Protein AF-E6TY28-F1 (afdb_monomer)

Mean predicted aligned error: 12.64 Å

Solvent-accessible surface area (backbone atoms only — not comparable to full-atom values): 12512 Å² total; per-residue (Å²): 135,85,87,84,88,79,85,83,86,86,85,84,84,81,79,87,84,80,88,83,90,80,92,74,97,67,82,87,73,86,83,85,60,64,68,60,52,51,52,49,51,54,51,49,53,52,49,52,52,50,53,52,52,52,50,54,50,49,53,53,51,51,54,52,50,51,51,54,52,51,52,52,51,54,55,49,52,50,51,53,53,54,51,51,54,51,51,53,53,48,52,52,50,52,51,51,53,50,56,50,51,58,50,51,50,50,50,51,51,50,49,50,31,38,49,71,64,36,58,74,60,49,65,71,41,39,26,93,49,41,45,79,38,79,91,73,50,27,39,39,34,51,44,97,84,74,48,73,46,79,38,69,50,54,64,57,94,52,48,71,52,76,41,80,77,50,70,50,76,42,74,93,77,39,35,38,38,38,32,30,42,38,34,36,72,92,41,96,86,53,64,41,42,38,38,40,30,31,37,62,68,105,48,75,20,41,60,44,72,48,79,92

Secondary structure (DSSP, 8-state):
-----------------------------TTS-HHHHHHHHHHHHHHHHHHHHHHHHHHHHHHHHHHHHHHHHHHHHHHHHHHHHHHHHHHHHHHHHHHHHHHHHHHHHHHHHHHTT-HHHHHHHB-TTEEEETTTTEEEEE-TTS-EEEEEPPPGGGEEEEEEEEEEEETTTTEEEEEEEEEETT-TT-EEEEEEEEEEESEEEEEEEEE-

Structure (mmCIF, N/CA/C/O backbone):
data_AF-E6TY28-F1
#
_entry.id   AF-E6TY28-F1
#
loop_
_atom_site.group_PDB
_atom_site.id
_atom_site.type_symbol
_atom_site.label_atom_id
_atom_site.label_alt_id
_atom_site.label_comp_id
_atom_site.label_asym_id
_atom_site.label_entity_id
_atom_site.label_seq_id
_atom_site.pdbx_PDB_ins_code
_atom_site.Cartn_x
_atom_site.Cartn_y
_atom_site.Cartn_z
_atom_site.occupancy
_atom_site.B_iso_or_equiv
_atom_site.auth_seq_id
_atom_site.auth_comp_id
_atom_site.auth_asym_id
_atom_site.auth_atom_id
_atom_site.pdbx_PDB_model_num
ATOM 1 N N . MET A 1 1 ? -46.942 13.928 10.794 1.00 37.84 1 MET A N 1
ATOM 2 C CA . MET A 1 1 ? -47.664 12.677 11.108 1.00 37.84 1 MET A CA 1
ATOM 3 C C . MET A 1 1 ? -47.514 12.381 12.593 1.00 37.84 1 MET A C 1
ATOM 5 O O . MET A 1 1 ? -46.409 12.475 13.094 1.00 37.84 1 MET A O 1
ATOM 9 N N . LYS A 1 2 ? -48.658 12.126 13.243 1.00 36.38 2 LYS A N 1
ATOM 10 C CA . LYS A 1 2 ? -48.935 11.520 14.564 1.00 36.38 2 LYS A CA 1
ATOM 11 C C . LYS A 1 2 ? -48.017 11.826 15.769 1.00 36.38 2 LYS A C 1
ATOM 13 O O . LYS A 1 2 ? -46.969 11.229 15.958 1.00 36.38 2 LYS A O 1
ATOM 18 N N . ARG A 1 3 ? -48.564 12.686 16.639 1.00 46.62 3 ARG A N 1
ATOM 19 C CA . ARG A 1 3 ? -48.346 12.783 18.095 1.00 46.62 3 ARG A CA 1
ATOM 20 C C . ARG A 1 3 ? -48.951 11.564 18.805 1.00 46.62 3 ARG A C 1
ATOM 22 O O . ARG A 1 3 ? -50.030 11.166 18.378 1.00 46.62 3 ARG A O 1
ATOM 29 N N . VAL A 1 4 ? -48.387 11.126 19.937 1.00 47.72 4 VAL A N 1
ATOM 30 C CA . VAL A 1 4 ? -49.170 10.643 21.097 1.00 47.72 4 VAL A CA 1
ATOM 31 C C . VAL A 1 4 ? -48.443 11.002 22.402 1.00 47.72 4 VAL A C 1
ATOM 33 O O . VAL A 1 4 ? -47.394 10.459 22.720 1.00 47.72 4 VAL A O 1
ATOM 36 N N . PHE A 1 5 ? -49.041 11.950 23.122 1.00 46.28 5 PHE A N 1
ATOM 37 C CA . PHE A 1 5 ? -48.937 12.175 24.563 1.00 46.28 5 PHE A CA 1
ATOM 38 C C . PHE A 1 5 ? -49.755 11.087 25.290 1.00 46.28 5 PHE A C 1
ATOM 40 O O . PHE A 1 5 ? -50.884 10.827 24.877 1.00 46.28 5 PHE A O 1
ATOM 47 N N . LEU A 1 6 ? -49.251 10.532 26.394 1.00 43.03 6 LEU A N 1
ATOM 48 C CA . LEU A 1 6 ? -50.033 9.802 27.407 1.00 43.03 6 LEU A CA 1
ATOM 49 C C . LEU A 1 6 ? -49.518 10.308 28.773 1.00 43.03 6 LEU A C 1
ATOM 51 O O . LEU A 1 6 ? -48.354 10.102 29.087 1.00 43.03 6 LEU A O 1
ATOM 55 N N . SER A 1 7 ? -50.185 11.254 29.446 1.00 40.50 7 SER A N 1
ATOM 56 C CA . SER A 1 7 ? -51.384 11.087 30.295 1.00 40.50 7 SER A CA 1
ATOM 57 C C . SER A 1 7 ? -51.096 10.114 31.453 1.00 40.50 7 SER A C 1
ATOM 59 O O . SER A 1 7 ? -50.963 8.923 31.216 1.00 40.50 7 SER A O 1
ATOM 61 N N . ALA A 1 8 ? -50.694 10.590 32.635 1.00 40.75 8 ALA A N 1
ATOM 62 C CA . ALA A 1 8 ? -51.474 11.258 33.691 1.00 40.75 8 ALA A CA 1
ATOM 63 C C . ALA A 1 8 ? -52.083 10.280 34.717 1.00 40.75 8 ALA A C 1
ATOM 65 O O . ALA A 1 8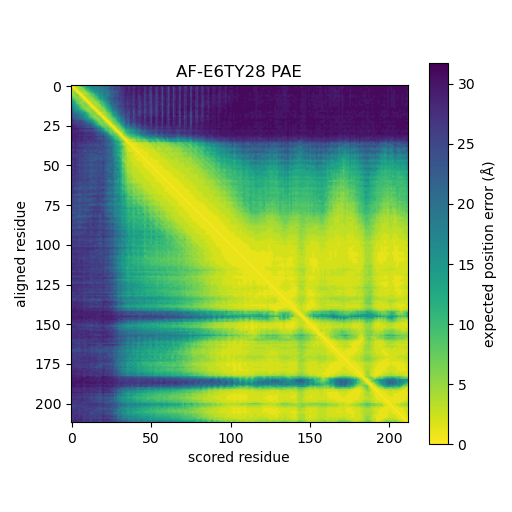 ? -52.668 9.267 34.357 1.00 40.75 8 ALA A O 1
ATOM 66 N N . CYS A 1 9 ? -52.006 10.710 35.982 1.00 39.12 9 CYS A N 1
ATOM 67 C CA . CYS A 1 9 ? -52.848 10.335 37.122 1.00 39.12 9 CYS A CA 1
ATOM 68 C C . CYS A 1 9 ? -52.669 8.941 37.744 1.00 39.12 9 CYS A C 1
ATOM 70 O O . CYS A 1 9 ? -53.271 7.979 37.295 1.00 39.12 9 CYS A O 1
ATOM 72 N N . PHE A 1 10 ? -52.036 8.897 38.922 1.00 41.25 10 PHE A N 1
ATOM 73 C CA . PHE A 1 10 ? -52.634 8.207 40.073 1.00 41.25 10 PHE A CA 1
ATOM 74 C C . PHE A 1 10 ? -52.229 8.915 41.376 1.00 41.25 10 PHE A C 1
ATOM 76 O O . PHE A 1 10 ? -51.274 8.557 42.055 1.00 41.25 10 PHE A O 1
ATOM 83 N N . ALA A 1 11 ? -52.955 9.991 41.686 1.00 45.31 11 ALA A N 1
ATOM 84 C CA . ALA A 1 11 ? -53.057 10.510 43.041 1.00 45.31 11 ALA A CA 1
ATOM 85 C C . ALA A 1 11 ? -54.115 9.662 43.756 1.00 45.31 11 ALA A C 1
ATOM 87 O O . ALA A 1 11 ? -55.276 9.673 43.348 1.00 45.31 11 ALA A O 1
ATOM 88 N N . PHE A 1 12 ? -53.717 8.910 44.781 1.00 43.22 12 PHE A N 1
ATOM 89 C CA . PHE A 1 12 ? -54.646 8.174 45.638 1.00 43.22 12 PHE A CA 1
ATOM 90 C C . PHE A 1 12 ? -54.627 8.786 47.039 1.00 43.22 12 PHE A C 1
ATOM 92 O O . PHE A 1 12 ? -53.961 8.323 47.959 1.00 43.22 12 PHE A O 1
ATOM 99 N N . THR A 1 13 ? -55.349 9.894 47.164 1.00 47.28 13 THR A N 1
ATOM 100 C CA . THR A 1 13 ? -55.883 10.409 48.420 1.00 47.28 13 THR A CA 1
ATOM 101 C C . THR A 1 13 ? -57.115 9.581 48.784 1.00 47.28 13 THR A C 1
ATOM 103 O O . THR A 1 13 ? -58.150 9.701 48.132 1.00 47.28 13 THR A O 1
ATOM 106 N N . VAL A 1 14 ? -57.036 8.770 49.842 1.00 51.41 14 VAL A N 1
ATOM 107 C CA . VAL A 1 14 ? -58.231 8.248 50.523 1.00 51.41 14 VAL A CA 1
ATOM 108 C C . VAL A 1 14 ? -58.416 9.016 51.820 1.00 51.41 14 VAL A C 1
ATOM 110 O O . VAL A 1 14 ? -57.622 8.928 52.754 1.00 51.41 14 VAL A O 1
ATOM 113 N N . LEU A 1 15 ? -59.479 9.813 51.809 1.00 42.47 15 LEU A N 1
ATOM 114 C CA . LEU A 1 15 ? -60.055 10.520 52.937 1.00 42.47 15 LEU A CA 1
ATOM 115 C C . LEU A 1 15 ? -60.771 9.542 53.877 1.00 42.47 15 LEU A C 1
ATOM 117 O O . LEU A 1 15 ? -61.562 8.708 53.446 1.00 42.47 15 LEU A O 1
ATOM 121 N N . LEU A 1 16 ? -60.484 9.727 55.164 1.00 41.16 16 LEU A N 1
ATOM 122 C CA . LEU A 1 16 ? -61.394 9.730 56.312 1.00 41.16 16 LEU A CA 1
ATOM 123 C C . LEU A 1 16 ? -62.861 9.343 56.034 1.00 41.16 16 LEU A C 1
ATOM 125 O O . LEU A 1 16 ? -63.609 10.103 55.418 1.00 41.16 16 LEU A O 1
ATOM 129 N N . VAL A 1 17 ? -63.295 8.239 56.647 1.00 50.41 17 VAL A N 1
ATOM 130 C CA . VAL A 1 17 ? -64.696 8.002 57.015 1.00 50.41 17 VAL A CA 1
ATOM 131 C C . VAL A 1 17 ? -64.804 8.122 58.531 1.00 50.41 17 VAL A C 1
ATOM 133 O O . VAL A 1 17 ? -64.187 7.372 59.282 1.00 50.41 17 VAL A O 1
ATOM 136 N N . ALA A 1 18 ? -65.569 9.126 58.945 1.00 39.62 18 ALA A N 1
ATOM 137 C CA . ALA A 1 18 ? -66.068 9.331 60.292 1.00 39.62 18 ALA A CA 1
ATOM 138 C C . ALA A 1 18 ? -67.444 8.655 60.464 1.00 39.62 18 ALA A C 1
ATOM 140 O O . ALA A 1 18 ? -68.119 8.369 59.475 1.00 39.62 18 ALA A O 1
ATOM 141 N N . CYS A 1 19 ? -67.857 8.536 61.733 1.00 41.66 19 CYS A N 1
ATOM 142 C CA . CYS A 1 19 ? -69.100 7.968 62.285 1.00 41.66 19 CYS A CA 1
ATOM 143 C C . CYS A 1 19 ? -69.028 6.446 62.534 1.00 41.66 19 CYS A C 1
ATOM 145 O O . CYS A 1 19 ? -68.605 5.699 61.670 1.00 41.66 19 CYS A O 1
ATOM 147 N N . SER A 1 20 ? -69.417 5.911 63.692 1.00 36.38 20 SER A N 1
ATOM 148 C CA . SER A 1 20 ? -70.439 6.379 64.632 1.00 36.38 20 SER A CA 1
ATOM 149 C C . SER A 1 20 ? -70.190 5.915 66.069 1.00 36.38 20 SER A C 1
ATOM 151 O O . SER A 1 20 ? -69.635 4.855 66.328 1.00 36.38 20 SER A O 1
ATOM 153 N N . ASN A 1 21 ? -70.681 6.754 66.972 1.00 45.34 21 ASN A N 1
ATOM 154 C CA . ASN A 1 21 ? -70.748 6.640 68.420 1.00 45.34 21 ASN A CA 1
ATOM 155 C C . ASN A 1 21 ? -71.675 5.486 68.854 1.00 45.34 21 ASN A C 1
ATOM 157 O O . ASN A 1 21 ? -72.834 5.480 68.441 1.00 45.34 21 ASN A O 1
ATOM 161 N N . GLU A 1 22 ? -71.231 4.597 69.744 1.00 39.72 22 GLU A N 1
ATOM 162 C CA . GLU A 1 22 ? -72.150 3.841 70.599 1.00 39.72 22 GLU A CA 1
ATOM 163 C C . GLU A 1 22 ? -71.561 3.680 72.004 1.00 39.72 22 GLU A C 1
ATOM 165 O O . GLU A 1 22 ? -70.453 3.193 72.217 1.00 39.72 22 GLU A O 1
ATOM 170 N N . GLN A 1 23 ? -72.310 4.218 72.958 1.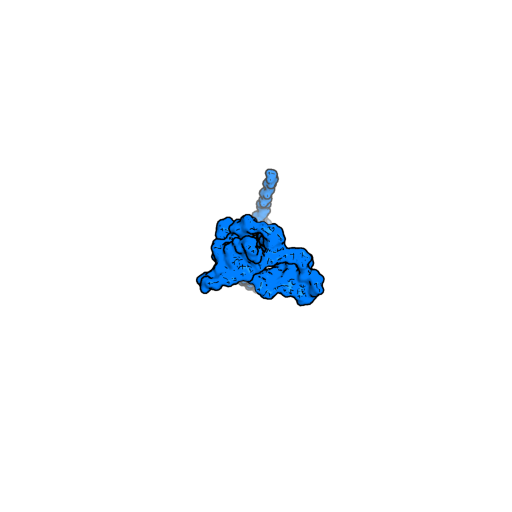00 50.00 23 GLN A N 1
ATOM 171 C CA . GLN A 1 23 ? -71.982 4.327 74.363 1.00 50.00 23 GLN A CA 1
ATOM 172 C C . GLN A 1 23 ? -72.442 3.054 75.069 1.00 50.00 23 GLN A C 1
ATOM 174 O O . GLN A 1 23 ? -73.633 2.878 75.316 1.00 50.00 23 GLN A O 1
ATOM 179 N N . THR A 1 24 ? -71.500 2.198 75.451 1.00 40.00 24 THR A N 1
ATOM 180 C CA . THR A 1 24 ? -71.751 1.103 76.391 1.00 40.00 24 THR A CA 1
ATOM 181 C C . THR A 1 24 ? -70.771 1.188 77.546 1.00 40.00 24 THR A C 1
ATOM 183 O O . THR A 1 24 ? -69.587 0.894 77.412 1.00 40.00 24 THR A O 1
ATOM 186 N N . ASN A 1 25 ? -71.305 1.608 78.694 1.00 47.62 25 ASN A N 1
ATOM 187 C CA . ASN A 1 25 ? -70.702 1.422 80.005 1.00 47.62 25 ASN A CA 1
ATOM 188 C C . ASN A 1 25 ? -70.469 -0.079 80.225 1.00 47.62 25 ASN A C 1
ATOM 190 O O . ASN A 1 25 ? -71.418 -0.828 80.455 1.00 47.62 25 ASN A O 1
ATOM 194 N N . GLY A 1 26 ? -69.212 -0.495 80.160 1.00 37.53 26 GLY A N 1
ATOM 195 C CA . GLY A 1 26 ? -68.735 -1.809 80.560 1.00 37.53 26 GLY A CA 1
ATOM 196 C C . GLY A 1 26 ? -67.512 -1.599 81.434 1.00 37.53 26 GLY A C 1
ATOM 197 O O . GLY A 1 26 ? -66.686 -0.744 81.135 1.00 37.53 26 GLY A O 1
ATOM 198 N N . ALA A 1 27 ? -67.484 -2.296 82.562 1.00 37.97 27 ALA A N 1
ATOM 199 C CA . ALA A 1 27 ? -66.481 -2.193 83.606 1.00 37.97 27 ALA A CA 1
ATOM 200 C C . ALA A 1 27 ? -65.056 -2.116 83.044 1.00 37.97 27 ALA A C 1
ATOM 202 O O . ALA A 1 27 ? -64.692 -2.876 82.152 1.00 37.97 27 ALA A O 1
ATOM 203 N N . VAL A 1 28 ? -64.268 -1.192 83.592 1.00 46.66 28 VAL A N 1
ATOM 204 C CA . VAL A 1 28 ? -62.845 -1.100 83.292 1.00 46.66 28 VAL A CA 1
ATOM 205 C C . VAL A 1 28 ? -62.163 -2.304 83.929 1.00 46.66 28 VAL A C 1
ATOM 207 O O . VAL A 1 28 ? -61.844 -2.296 85.119 1.00 46.66 28 VAL A O 1
ATOM 210 N N . ASP A 1 29 ? -62.015 -3.351 83.126 1.00 41.25 29 ASP A N 1
ATOM 211 C CA . ASP A 1 29 ? -61.160 -4.493 83.399 1.00 41.25 29 ASP A CA 1
ATOM 212 C C . ASP A 1 29 ? -59.726 -4.073 83.064 1.00 41.25 29 ASP A C 1
ATOM 214 O O . ASP A 1 29 ? -59.227 -4.211 81.949 1.00 41.25 29 ASP A O 1
ATOM 218 N N . TYR A 1 30 ? -59.087 -3.408 84.023 1.00 47.94 30 TYR A N 1
ATOM 219 C CA . TYR A 1 30 ? -57.646 -3.231 83.987 1.00 47.94 30 TYR A CA 1
ATOM 220 C C . TYR A 1 30 ? -57.043 -4.610 84.255 1.00 47.94 30 TYR A C 1
ATOM 222 O O . TYR A 1 30 ? -57.013 -4.963 85.430 1.00 47.94 30 TYR A O 1
ATOM 230 N N . LEU A 1 31 ? -56.616 -5.364 83.224 1.00 51.38 31 LEU A N 1
ATOM 231 C CA . LEU A 1 31 ? -55.466 -6.306 83.257 1.00 51.38 31 LEU A CA 1
ATOM 232 C C . LEU A 1 31 ? -55.318 -7.283 82.056 1.00 51.38 31 LEU A C 1
ATOM 234 O O . LEU A 1 31 ? -54.635 -8.290 82.207 1.00 51.38 31 LEU A O 1
ATOM 238 N N . GLU A 1 32 ? -55.841 -7.007 80.854 1.00 49.53 32 GLU A N 1
ATOM 239 C CA . GLU A 1 32 ? -55.647 -7.922 79.700 1.00 49.53 32 GLU A CA 1
ATOM 240 C C . GLU A 1 32 ? -55.378 -7.191 78.366 1.00 49.53 32 GLU A C 1
ATOM 242 O O . GLU A 1 32 ? -55.939 -7.531 77.337 1.00 49.53 32 GLU A O 1
ATOM 247 N N . ASP A 1 33 ? -54.545 -6.140 78.380 1.00 53.03 33 ASP A N 1
ATOM 248 C CA . ASP A 1 33 ? -54.209 -5.348 77.169 1.00 53.03 33 ASP A CA 1
ATOM 249 C C . ASP A 1 33 ? -52.697 -5.035 77.059 1.00 53.03 33 ASP A C 1
ATOM 251 O O . ASP A 1 33 ? -52.233 -4.299 76.190 1.00 53.03 33 ASP A O 1
ATOM 255 N N . THR A 1 34 ? -51.887 -5.578 77.975 1.00 56.34 34 THR A N 1
ATOM 256 C CA . THR A 1 34 ? -50.424 -5.416 77.963 1.00 56.34 34 THR A CA 1
ATOM 257 C C . THR A 1 34 ? -49.760 -6.249 76.872 1.00 56.34 34 THR A C 1
ATOM 259 O O . THR A 1 34 ? -48.808 -5.772 76.258 1.00 56.34 34 THR A O 1
ATOM 262 N N . ASP A 1 35 ? -50.295 -7.439 76.587 1.00 61.34 35 ASP A N 1
ATOM 263 C CA . ASP A 1 35 ? -49.763 -8.350 75.565 1.00 61.34 35 ASP A CA 1
ATOM 264 C C . ASP A 1 35 ? -49.945 -7.778 74.145 1.00 61.34 35 ASP A C 1
ATOM 266 O O . ASP A 1 35 ? -49.060 -7.913 73.296 1.00 61.34 35 ASP A O 1
ATOM 270 N N . ASP A 1 36 ? -51.045 -7.060 73.892 1.00 72.62 36 ASP A N 1
ATOM 271 C CA . ASP A 1 36 ? -51.302 -6.383 72.614 1.00 72.62 36 ASP A CA 1
ATOM 272 C C . ASP A 1 36 ? -50.382 -5.168 72.418 1.00 72.62 36 ASP A C 1
ATOM 274 O O . ASP A 1 36 ? -49.856 -4.943 71.323 1.00 72.62 36 ASP A O 1
ATOM 278 N N . ILE A 1 37 ? -50.106 -4.410 73.485 1.00 78.12 37 ILE A N 1
ATOM 279 C CA . ILE A 1 37 ? -49.148 -3.295 73.447 1.00 78.12 37 ILE A CA 1
ATOM 280 C C . ILE A 1 37 ? -47.726 -3.808 73.195 1.00 78.12 37 ILE A C 1
ATOM 282 O O . ILE A 1 37 ? -47.009 -3.237 72.370 1.00 78.12 37 ILE A O 1
ATOM 286 N N . GLU A 1 38 ? -47.313 -4.883 73.865 1.00 80.00 38 GLU A N 1
ATOM 287 C CA . GLU A 1 38 ? -45.983 -5.475 73.693 1.00 80.00 38 GLU A CA 1
ATOM 288 C C . GLU A 1 38 ? -45.805 -6.039 72.272 1.00 80.00 38 GLU A C 1
ATOM 290 O O . GLU A 1 38 ? -44.821 -5.723 71.599 1.00 80.00 38 GLU A O 1
ATOM 295 N N . THR A 1 39 ? -46.829 -6.714 71.737 1.00 84.88 39 THR A N 1
ATOM 296 C CA . THR A 1 39 ? -46.863 -7.192 70.343 1.00 84.88 39 THR A CA 1
ATOM 297 C C . THR A 1 39 ? -46.778 -6.043 69.327 1.00 84.88 39 THR A C 1
ATOM 299 O O . THR A 1 39 ? -46.087 -6.139 68.306 1.00 84.88 39 THR A O 1
ATOM 302 N N . LEU A 1 40 ? -47.465 -4.923 69.579 1.00 84.19 40 LEU A N 1
ATOM 303 C CA . LEU A 1 40 ? -47.397 -3.736 68.721 1.00 84.19 40 LEU A CA 1
ATOM 304 C C . LEU A 1 40 ? -46.019 -3.071 68.766 1.00 84.19 40 LEU A C 1
ATOM 306 O O . LEU A 1 40 ? -45.533 -2.621 67.725 1.00 84.19 40 LEU A O 1
ATOM 310 N N . ILE A 1 41 ? -45.378 -3.024 69.937 1.00 86.88 41 ILE A N 1
ATOM 311 C CA . ILE A 1 41 ? -44.015 -2.505 70.099 1.00 86.88 41 ILE A CA 1
ATOM 312 C C . ILE A 1 41 ? -43.024 -3.373 69.317 1.00 86.88 41 ILE A C 1
ATOM 314 O O . ILE A 1 41 ? -42.251 -2.828 68.525 1.00 86.88 41 ILE A O 1
ATOM 318 N N . GLU A 1 42 ? -43.082 -4.700 69.460 1.00 88.00 42 GLU A N 1
ATOM 319 C CA . GLU A 1 42 ? -42.228 -5.630 68.707 1.00 88.00 42 GLU A CA 1
ATOM 320 C C . GLU A 1 42 ? -42.422 -5.486 67.193 1.00 88.00 42 GLU A C 1
ATOM 322 O O . GLU A 1 42 ? -41.455 -5.411 66.428 1.00 88.00 42 GLU A O 1
ATOM 327 N N . ARG A 1 43 ? -43.675 -5.377 66.737 1.00 88.75 43 ARG A N 1
ATOM 328 C CA . ARG A 1 43 ? -43.983 -5.196 65.314 1.00 88.75 43 ARG A CA 1
ATOM 329 C C . ARG A 1 43 ? -43.461 -3.864 64.780 1.00 88.75 43 ARG A C 1
ATOM 331 O O . ARG A 1 43 ? -42.973 -3.816 63.653 1.00 88.75 43 ARG A O 1
ATOM 338 N N . ASN A 1 44 ? -43.536 -2.795 65.570 1.00 90.38 44 ASN A N 1
ATOM 339 C CA . ASN A 1 44 ? -43.020 -1.481 65.192 1.00 90.38 44 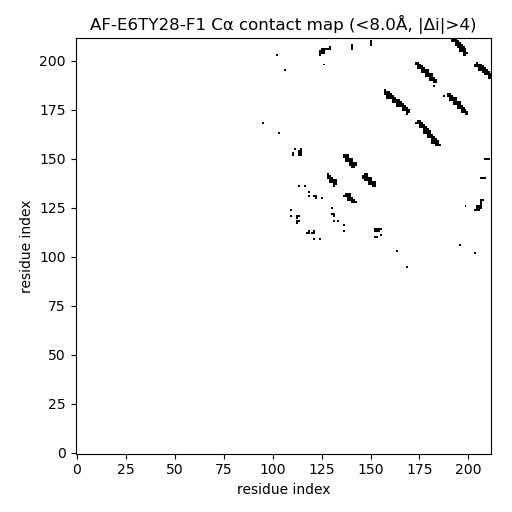ASN A CA 1
ATOM 340 C C . ASN A 1 44 ? -41.485 -1.487 65.116 1.00 90.38 44 ASN A C 1
ATOM 342 O O . ASN A 1 44 ? -40.918 -1.005 64.139 1.00 90.38 44 ASN A O 1
ATOM 346 N N . GLN A 1 45 ? -40.812 -2.129 66.075 1.00 91.88 45 GLN A N 1
ATOM 347 C CA . GLN A 1 45 ? -39.361 -2.334 66.032 1.00 91.88 45 GLN A CA 1
ATOM 348 C C . GLN A 1 45 ? -38.935 -3.168 64.814 1.00 91.88 45 GLN A C 1
ATOM 350 O O . GLN A 1 45 ? -37.979 -2.809 64.128 1.00 91.88 45 GLN A O 1
ATOM 355 N N . SER A 1 46 ? -39.670 -4.237 64.493 1.00 93.56 46 SER A N 1
ATOM 356 C CA . SER A 1 46 ? -39.420 -5.052 63.298 1.00 93.56 46 SER A CA 1
ATOM 357 C C . SER A 1 46 ? -39.609 -4.258 62.002 1.00 93.56 46 SER A C 1
ATOM 359 O O . SER A 1 46 ? -38.788 -4.362 61.092 1.00 93.56 46 SER A O 1
ATOM 361 N N . LEU A 1 47 ? -40.662 -3.440 61.913 1.00 93.38 47 LEU A N 1
ATOM 362 C CA . LEU A 1 47 ? -40.900 -2.567 60.763 1.00 93.38 47 LEU A CA 1
ATOM 363 C C . LEU A 1 47 ? -39.814 -1.498 60.632 1.00 93.38 47 LEU A C 1
ATOM 365 O O . LEU A 1 47 ? -39.340 -1.263 59.525 1.00 93.38 47 LEU A O 1
ATOM 369 N N . ALA A 1 48 ? -39.381 -0.893 61.739 1.00 93.31 48 ALA A N 1
ATOM 370 C CA . ALA A 1 48 ? -38.278 0.061 61.740 1.00 93.31 48 ALA A CA 1
ATOM 371 C C . ALA A 1 48 ? -36.986 -0.586 61.218 1.00 93.31 48 ALA A C 1
ATOM 373 O O . ALA A 1 48 ? -36.343 -0.026 60.334 1.00 93.31 48 ALA A O 1
ATOM 374 N N . ALA A 1 49 ? -36.663 -1.801 61.676 1.00 93.25 49 ALA A N 1
ATOM 375 C CA . ALA A 1 49 ? -35.510 -2.554 61.184 1.00 93.25 49 ALA A CA 1
ATOM 376 C C . ALA A 1 49 ? -35.620 -2.891 59.685 1.00 93.25 49 ALA A C 1
ATOM 378 O O . ALA A 1 49 ? -34.644 -2.766 58.950 1.00 93.25 49 ALA A O 1
ATOM 379 N N . GLN A 1 50 ? -36.810 -3.271 59.204 1.00 93.94 50 GLN A N 1
ATOM 380 C CA . GLN A 1 50 ? -37.047 -3.512 57.776 1.00 93.94 50 GLN A CA 1
ATOM 381 C C . GLN A 1 50 ? -36.876 -2.241 56.938 1.00 93.94 50 GLN A C 1
ATOM 383 O O . GLN A 1 50 ? -36.284 -2.301 55.865 1.00 93.94 50 GLN A O 1
ATOM 388 N N . VAL A 1 51 ? -37.361 -1.094 57.422 1.00 94.12 51 VAL A N 1
ATOM 389 C CA . VAL A 1 51 ? -37.181 0.198 56.746 1.00 94.12 51 VAL A CA 1
ATOM 390 C C . VAL A 1 51 ? -35.701 0.555 56.653 1.00 94.12 51 VAL A C 1
ATOM 392 O O . VAL A 1 51 ? -35.256 0.934 55.575 1.00 94.12 51 VAL A O 1
ATOM 395 N N . THR A 1 52 ? -34.937 0.391 57.736 1.00 94.88 52 THR A N 1
ATOM 396 C CA . THR A 1 52 ? -33.489 0.644 57.725 1.00 94.88 52 THR A CA 1
ATOM 397 C C . THR A 1 52 ? -32.766 -0.271 56.737 1.00 94.88 52 THR A C 1
ATOM 399 O O . THR A 1 52 ? -32.030 0.227 55.893 1.00 94.88 52 THR A O 1
ATOM 402 N N . ASN A 1 53 ? -33.046 -1.578 56.750 1.00 95.25 53 ASN A N 1
ATOM 403 C CA . ASN A 1 53 ? -32.435 -2.514 55.799 1.00 95.25 53 ASN A CA 1
ATOM 404 C C . ASN A 1 53 ? -32.762 -2.156 54.339 1.00 95.25 53 ASN A C 1
ATOM 406 O O . ASN A 1 53 ? -31.887 -2.196 53.481 1.00 95.25 53 ASN A O 1
ATOM 410 N N . LEU A 1 54 ? -34.014 -1.782 54.051 1.00 95.38 54 LEU A N 1
ATOM 411 C CA . LEU A 1 54 ? -34.420 -1.364 52.707 1.00 95.38 54 LEU A CA 1
ATOM 412 C C . LEU A 1 54 ? -33.764 -0.044 52.284 1.00 95.38 54 LEU A C 1
ATOM 414 O O . LEU A 1 54 ? -33.503 0.147 51.100 1.00 95.38 54 LEU A O 1
ATOM 418 N N . GLN A 1 55 ? -33.507 0.874 53.219 1.00 94.94 55 GLN A N 1
ATOM 419 C CA . GLN A 1 55 ? -32.763 2.104 52.938 1.00 94.94 55 GLN A CA 1
ATOM 420 C C . GLN A 1 55 ? -31.311 1.797 52.569 1.00 94.94 55 GLN A C 1
ATOM 422 O O . GLN A 1 55 ? -30.844 2.288 51.545 1.00 94.94 55 GLN A O 1
ATOM 427 N N . GLU A 1 56 ?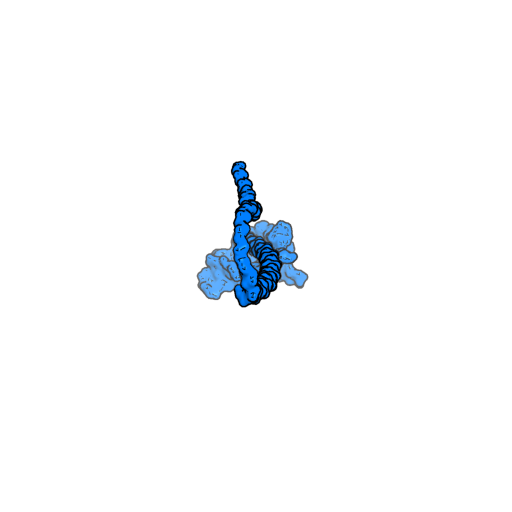 -30.642 0.939 53.340 1.00 95.50 56 GLU A N 1
ATOM 428 C CA . GLU A 1 56 ? -29.269 0.504 53.058 1.00 95.50 56 GLU A CA 1
ATOM 429 C C . GLU A 1 56 ? -29.167 -0.215 51.702 1.00 95.50 56 GLU A C 1
ATOM 431 O O . GLU A 1 56 ? -28.284 0.088 50.898 1.00 95.50 56 GLU A O 1
ATOM 436 N N . GLU A 1 57 ? -30.108 -1.116 51.397 1.00 96.31 57 GLU A N 1
ATOM 437 C CA . GLU A 1 57 ? -30.162 -1.803 50.102 1.00 96.31 57 GLU A CA 1
ATOM 438 C C . GLU A 1 57 ? -30.375 -0.815 48.944 1.00 96.31 57 GLU A C 1
ATOM 440 O O . GLU A 1 57 ? -29.728 -0.921 47.901 1.00 96.31 57 GLU A O 1
ATOM 445 N N . ASN A 1 58 ? -31.244 0.182 49.125 1.00 95.06 58 ASN A N 1
ATOM 446 C CA . ASN A 1 58 ? -31.517 1.192 48.105 1.00 95.06 58 ASN A CA 1
ATOM 447 C C . ASN A 1 58 ? -30.299 2.097 47.850 1.00 95.06 58 ASN A C 1
ATOM 449 O O . ASN A 1 58 ? -29.977 2.390 46.700 1.00 95.06 58 ASN A O 1
ATOM 453 N N . GLU A 1 59 ? -29.572 2.491 48.899 1.00 95.75 59 GLU A N 1
ATOM 454 C CA . GLU A 1 59 ? -28.314 3.235 48.763 1.00 95.75 59 GLU A CA 1
ATOM 455 C C . GLU A 1 59 ? -27.255 2.416 48.012 1.00 95.75 59 GLU A C 1
ATOM 457 O O . GLU A 1 59 ? -26.610 2.926 47.089 1.00 95.75 59 GLU A O 1
ATOM 462 N N . GLN A 1 60 ? -27.123 1.127 48.339 1.00 97.00 60 GLN A N 1
ATOM 463 C CA . GLN A 1 60 ? -26.203 0.228 47.645 1.00 97.00 60 GLN A CA 1
ATOM 464 C C . GLN A 1 60 ? -26.565 0.079 46.160 1.00 97.00 60 GLN A C 1
ATOM 466 O O . GLN A 1 60 ? -25.687 0.179 45.299 1.00 97.00 60 GLN A O 1
ATOM 471 N N . LEU A 1 61 ? -27.845 -0.136 45.845 1.00 96.75 61 LEU A N 1
ATOM 472 C CA . LEU A 1 61 ? -28.325 -0.247 44.466 1.00 96.75 61 LEU A CA 1
ATOM 473 C C . LEU A 1 61 ? -28.134 1.060 43.689 1.00 96.75 61 LEU A C 1
ATOM 475 O O . LEU A 1 61 ? -27.722 1.020 42.530 1.00 96.75 61 LEU A O 1
ATOM 479 N N . SER A 1 62 ? -28.367 2.213 44.322 1.00 95.94 62 SER A N 1
ATOM 480 C CA . SER A 1 62 ? -28.127 3.524 43.710 1.00 95.94 62 SER A CA 1
ATOM 481 C C . SER A 1 62 ? -26.651 3.709 43.358 1.00 95.94 62 SER A C 1
ATOM 483 O O . SER A 1 62 ? -26.331 4.092 42.235 1.00 95.94 62 SER A O 1
ATOM 485 N N . SER A 1 63 ? -25.741 3.357 44.272 1.00 96.06 63 SER A N 1
ATOM 486 C CA . SER A 1 63 ? -24.299 3.424 44.011 1.00 96.06 63 SER A CA 1
ATOM 487 C C . SER A 1 63 ? -23.871 2.479 42.881 1.00 96.06 63 SER A C 1
ATOM 489 O O . SER A 1 63 ? -23.094 2.861 42.006 1.00 96.06 63 SER A O 1
ATOM 491 N N . GLN A 1 64 ? -24.411 1.257 42.841 1.00 96.62 64 GLN A N 1
ATOM 492 C CA . GLN A 1 64 ? -24.157 0.329 41.735 1.00 96.62 64 GLN A CA 1
ATOM 493 C C . GLN A 1 64 ? -24.667 0.875 40.398 1.00 96.62 64 GLN A C 1
ATOM 495 O O . GLN A 1 64 ? -23.982 0.743 39.385 1.00 96.62 64 GLN A O 1
ATOM 500 N N . MET A 1 65 ? -25.842 1.508 40.387 1.00 95.44 65 MET A N 1
ATOM 501 C CA . MET A 1 65 ? -26.416 2.109 39.185 1.00 95.44 65 MET A CA 1
ATOM 502 C C . MET A 1 65 ? -25.565 3.270 38.662 1.00 95.44 65 MET A C 1
ATOM 504 O O . MET A 1 65 ? -25.354 3.365 37.453 1.00 95.44 65 MET A O 1
ATOM 508 N N . GLU A 1 66 ? -25.045 4.122 39.546 1.00 96.44 66 GLU A N 1
ATOM 509 C CA . GLU A 1 66 ? -24.126 5.203 39.174 1.00 96.44 66 GLU A CA 1
ATOM 510 C C . GLU A 1 66 ? -22.827 4.658 38.574 1.00 96.44 66 GLU A C 1
ATOM 512 O O . GLU A 1 66 ? -22.424 5.094 37.495 1.00 96.44 66 GLU A O 1
ATOM 517 N N . ASN A 1 67 ? -22.226 3.647 39.210 1.00 96.94 67 ASN A N 1
ATOM 518 C CA . ASN A 1 67 ? -21.009 3.006 38.709 1.00 96.94 67 ASN A CA 1
ATOM 519 C C . ASN A 1 67 ? -21.228 2.386 37.321 1.00 96.94 67 ASN A C 1
ATOM 521 O O . ASN A 1 67 ? -20.465 2.661 36.398 1.00 96.94 67 ASN A O 1
ATOM 525 N N . LEU A 1 68 ? -22.311 1.619 37.147 1.00 96.56 68 LEU A N 1
ATOM 526 C CA . LEU A 1 68 ? -22.671 1.027 35.855 1.00 96.56 68 LEU A CA 1
ATOM 527 C C . LEU A 1 68 ? -22.971 2.092 34.797 1.00 96.56 68 LEU A C 1
ATOM 529 O O . LEU A 1 68 ? -22.661 1.901 33.623 1.00 96.56 68 LEU A O 1
ATOM 533 N N . SER A 1 69 ? -23.579 3.214 35.186 1.00 96.25 69 SER A N 1
ATOM 534 C CA . SER A 1 69 ? -23.823 4.326 34.269 1.00 96.25 69 SER A CA 1
ATOM 535 C C . SER A 1 69 ? -22.516 4.979 33.820 1.00 96.25 69 SER A C 1
ATOM 537 O O . SER A 1 69 ? -22.401 5.317 32.643 1.00 96.25 69 SER A O 1
ATOM 539 N N . SER A 1 70 ? -21.549 5.149 34.725 1.00 96.19 70 SER A N 1
ATOM 540 C CA . SER A 1 70 ? -20.223 5.683 34.395 1.00 96.19 70 SER A CA 1
ATOM 541 C C . SER A 1 70 ? -19.478 4.744 33.450 1.00 96.19 70 SER A C 1
ATOM 543 O O . SER A 1 70 ? -19.060 5.165 32.374 1.00 96.19 70 SER A O 1
ATOM 545 N N . GLU A 1 71 ? -19.423 3.453 33.785 1.00 97.06 71 GLU A N 1
ATOM 546 C CA . GLU A 1 71 ? -18.804 2.425 32.943 1.00 97.06 71 GLU A CA 1
ATOM 547 C C . GLU A 1 71 ? -19.459 2.373 31.553 1.00 97.06 71 GLU A C 1
ATOM 549 O O . GLU A 1 71 ? -18.783 2.271 30.534 1.00 97.06 71 GLU A O 1
ATOM 554 N N . ASN A 1 72 ? -20.786 2.516 31.471 1.00 96.31 72 ASN A N 1
ATOM 555 C CA . ASN A 1 72 ? -21.486 2.542 30.188 1.00 96.31 72 ASN A CA 1
ATOM 556 C C . ASN A 1 72 ? -21.097 3.743 29.311 1.00 96.31 72 ASN A C 1
ATOM 558 O O . ASN A 1 72 ? -21.101 3.620 28.086 1.00 96.31 72 ASN A O 1
ATOM 562 N N . ILE A 1 73 ? -20.819 4.901 29.917 1.00 96.81 73 ILE A N 1
ATOM 563 C CA . ILE A 1 73 ? -20.365 6.098 29.198 1.00 96.81 73 ILE A CA 1
ATOM 564 C C . ILE A 1 73 ? -18.946 5.872 28.675 1.00 96.81 73 ILE A C 1
ATOM 566 O O . ILE A 1 73 ? -18.720 6.049 27.482 1.00 96.81 73 ILE A O 1
ATOM 570 N N . GLU A 1 74 ? -18.038 5.393 29.524 1.00 97.56 74 GLU A N 1
ATOM 571 C CA . GLU A 1 74 ? -16.653 5.092 29.138 1.00 97.56 74 GLU A CA 1
ATOM 572 C C . GLU A 1 74 ? -16.598 4.069 27.995 1.00 97.56 74 GLU A C 1
ATOM 574 O O . GLU A 1 74 ? -15.986 4.316 26.958 1.00 97.56 74 GLU A O 1
ATOM 579 N N . LEU A 1 75 ? -17.351 2.969 28.110 1.00 97.31 75 LEU A N 1
ATOM 580 C CA . LEU A 1 75 ? -17.432 1.953 27.058 1.00 97.31 75 LEU A CA 1
ATOM 581 C C . LEU A 1 75 ? -17.999 2.501 25.743 1.00 97.31 75 LEU A C 1
ATOM 583 O O . LEU A 1 75 ? -17.616 2.047 24.664 1.00 97.31 75 LEU A O 1
ATOM 587 N N . LYS A 1 76 ? -18.936 3.456 25.797 1.00 97.25 76 LYS A N 1
ATOM 588 C CA . LYS A 1 76 ? -19.444 4.109 24.583 1.00 97.25 76 LYS A CA 1
ATOM 589 C C . LYS A 1 76 ? -18.359 4.939 23.917 1.00 97.25 76 LYS A C 1
ATOM 591 O O . LYS A 1 76 ? -18.221 4.838 22.698 1.00 97.25 76 LYS A O 1
ATOM 596 N N . ASP A 1 77 ? -17.615 5.719 24.691 1.00 96.94 77 ASP A N 1
ATOM 597 C CA . ASP A 1 77 ? -16.528 6.551 24.178 1.00 96.94 77 ASP A CA 1
ATOM 598 C C . ASP A 1 77 ? -15.429 5.686 23.548 1.00 96.94 77 ASP A C 1
ATOM 600 O O . ASP A 1 77 ? -15.009 5.949 22.419 1.00 96.94 77 ASP A O 1
ATOM 604 N N . ASP A 1 78 ? -15.063 4.575 24.190 1.00 97.06 78 ASP A N 1
ATOM 605 C CA . ASP A 1 78 ? -14.129 3.594 23.631 1.00 97.06 78 ASP A CA 1
ATOM 606 C C . ASP A 1 78 ? -14.630 3.011 22.303 1.00 97.06 78 ASP A C 1
ATOM 608 O O . ASP A 1 78 ? -13.889 2.952 21.319 1.00 97.06 78 ASP A O 1
ATOM 612 N N . ILE A 1 79 ? -15.911 2.634 22.223 1.00 97.06 79 ILE A N 1
ATOM 613 C CA . ILE A 1 79 ? -16.515 2.142 20.975 1.00 97.06 79 ILE A CA 1
ATOM 614 C C . ILE A 1 79 ? -16.447 3.202 19.869 1.00 97.06 79 ILE A C 1
ATOM 616 O O . ILE A 1 79 ? -16.193 2.852 18.712 1.00 97.06 79 ILE A O 1
ATOM 620 N N . PHE A 1 80 ? -16.691 4.477 20.181 1.00 96.69 80 PHE A N 1
ATOM 621 C CA . PHE A 1 80 ? -16.571 5.555 19.198 1.00 96.69 80 PHE A CA 1
ATOM 622 C C . PHE A 1 80 ? -15.132 5.704 18.703 1.00 96.69 80 PHE A C 1
ATOM 624 O O . PHE A 1 80 ? -14.920 5.749 17.490 1.00 96.69 80 PHE A O 1
ATOM 631 N N . ASN A 1 81 ? -14.159 5.690 19.612 1.00 97.06 81 ASN A N 1
ATOM 632 C CA . ASN A 1 81 ? -12.742 5.780 19.270 1.00 97.06 81 ASN A CA 1
ATOM 633 C C . ASN A 1 81 ? -12.297 4.610 18.383 1.00 97.06 81 ASN A C 1
ATOM 635 O O . ASN A 1 81 ? -11.688 4.827 17.335 1.00 97.06 81 ASN A O 1
ATOM 639 N N . TYR A 1 82 ? -12.667 3.374 18.730 1.00 97.62 82 TYR A N 1
ATOM 640 C CA . TYR A 1 82 ? -12.331 2.206 17.912 1.00 97.62 82 TYR A CA 1
ATOM 641 C C . TYR A 1 82 ? -12.986 2.235 16.532 1.00 97.62 82 TYR A C 1
ATOM 643 O O . TYR A 1 82 ? -12.372 1.827 15.548 1.00 97.62 82 TYR A O 1
ATOM 651 N N . ARG A 1 83 ? -14.225 2.729 16.427 1.00 96.44 83 ARG A N 1
ATOM 652 C CA . ARG A 1 83 ? -14.881 2.899 15.123 1.00 96.44 83 ARG A CA 1
ATOM 653 C C . ARG A 1 83 ? -14.152 3.910 14.253 1.00 96.44 83 ARG A C 1
ATOM 655 O O . ARG A 1 83 ? -14.010 3.658 13.062 1.00 96.44 83 ARG A O 1
ATOM 662 N N . GLN A 1 84 ? -13.700 5.014 14.839 1.00 96.81 84 GLN A N 1
ATOM 663 C CA . GLN A 1 84 ? -12.951 6.033 14.116 1.00 96.81 84 GLN A CA 1
ATOM 664 C C . GLN A 1 84 ? -11.622 5.474 13.593 1.00 96.81 84 GLN A C 1
ATOM 666 O O . GLN A 1 84 ? -11.358 5.565 12.399 1.00 96.81 84 GLN A O 1
ATOM 671 N N . GLN A 1 85 ? -10.858 4.786 14.445 1.00 97.06 85 GLN A N 1
ATOM 672 C CA . GLN A 1 85 ? -9.607 4.127 14.044 1.00 97.06 85 GLN A CA 1
ATOM 673 C C . GLN A 1 85 ? -9.821 3.084 12.939 1.00 97.06 85 GLN A C 1
ATOM 675 O O . GLN A 1 85 ? -9.008 2.959 12.029 1.00 97.06 85 GLN A O 1
ATOM 680 N N . LEU A 1 86 ? -10.926 2.333 12.992 1.00 97.00 86 LEU A N 1
ATOM 681 C CA . LEU A 1 86 ? -11.254 1.346 11.961 1.00 97.00 86 LEU A CA 1
ATOM 682 C C . LEU A 1 86 ? -11.555 2.007 10.612 1.00 97.00 86 LEU A C 1
ATOM 684 O O . LEU A 1 86 ? -11.166 1.464 9.579 1.00 97.00 86 LEU A O 1
ATOM 688 N N . LEU A 1 87 ? -12.249 3.149 10.611 1.00 96.44 87 LEU A N 1
ATOM 689 C CA . LEU A 1 87 ? -12.509 3.912 9.389 1.00 96.44 87 LEU A CA 1
ATOM 690 C C . LEU A 1 87 ? -11.210 4.457 8.792 1.00 96.44 87 LEU A C 1
ATOM 692 O O . LEU A 1 87 ? -10.971 4.250 7.610 1.00 96.44 87 LEU A O 1
ATOM 696 N N . GLU A 1 88 ? -10.348 5.052 9.615 1.00 96.19 88 GLU A N 1
ATOM 697 C CA . GLU A 1 88 ? -9.042 5.563 9.177 1.00 96.19 88 GLU A CA 1
ATOM 698 C C . GLU A 1 88 ? -8.173 4.454 8.574 1.00 96.19 88 GLU A C 1
ATOM 700 O O . GLU A 1 88 ? -7.652 4.605 7.471 1.00 96.19 88 GLU A O 1
ATOM 705 N N . LEU A 1 89 ? -8.100 3.296 9.239 1.00 96.62 89 LEU A N 1
ATOM 706 C CA . LEU A 1 89 ? -7.366 2.137 8.732 1.00 96.62 89 LEU A CA 1
ATOM 707 C C . LEU A 1 89 ? -7.952 1.613 7.414 1.00 96.62 89 LEU A C 1
ATOM 709 O O . LEU A 1 89 ? -7.220 1.183 6.525 1.00 96.62 89 LEU A O 1
ATOM 713 N N . ARG A 1 90 ? -9.281 1.608 7.282 1.00 96.25 90 ARG A N 1
ATOM 714 C CA . ARG A 1 90 ? -9.941 1.194 6.042 1.00 96.25 90 ARG A CA 1
ATOM 715 C C . ARG A 1 90 ? -9.576 2.135 4.895 1.00 96.25 90 ARG A C 1
ATOM 717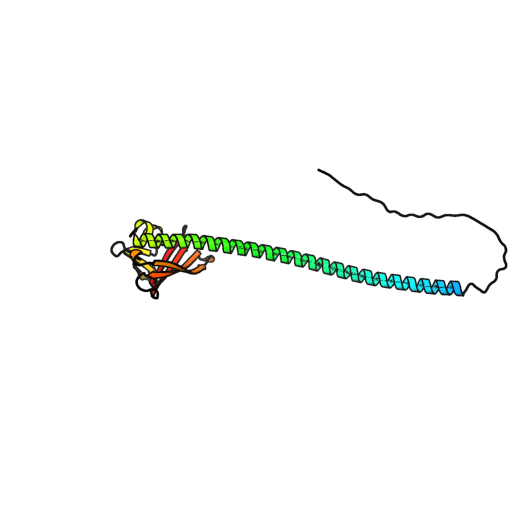 O O . ARG A 1 90 ? -9.256 1.638 3.818 1.00 96.25 90 ARG A O 1
ATOM 724 N N . ASP A 1 91 ? -9.644 3.442 5.123 1.00 95.44 91 ASP A N 1
ATOM 725 C CA . ASP A 1 91 ? -9.338 4.448 4.106 1.00 95.44 91 ASP A CA 1
ATOM 726 C C . ASP A 1 91 ? -7.864 4.347 3.672 1.00 95.44 91 ASP A C 1
ATOM 728 O O . ASP A 1 91 ? -7.568 4.371 2.479 1.00 95.44 91 ASP A O 1
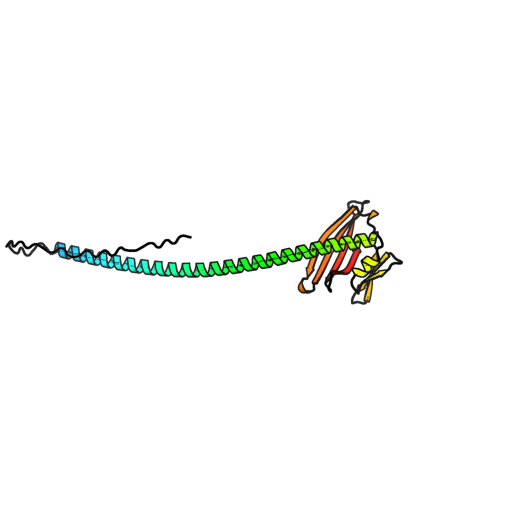ATOM 732 N N . GLU A 1 92 ? -6.948 4.112 4.618 1.00 93.44 92 GLU A N 1
ATOM 733 C CA . GLU A 1 92 ? -5.524 3.881 4.338 1.00 93.44 92 GLU A CA 1
ATOM 734 C C . GLU A 1 92 ? -5.282 2.622 3.486 1.00 93.44 92 GLU A C 1
ATOM 736 O O . GLU A 1 92 ? -4.489 2.642 2.537 1.00 93.44 92 GLU A O 1
ATOM 741 N N . ILE A 1 93 ? -5.985 1.523 3.783 1.00 94.00 93 ILE A N 1
ATOM 742 C CA . ILE A 1 93 ? -5.920 0.294 2.979 1.00 94.00 93 ILE A CA 1
ATOM 743 C C . ILE A 1 93 ? -6.465 0.543 1.569 1.00 94.00 93 ILE A C 1
ATOM 745 O O . ILE A 1 93 ? -5.869 0.075 0.599 1.00 94.00 93 ILE A O 1
ATOM 749 N N . GLU A 1 94 ? -7.587 1.254 1.441 1.00 95.81 94 GLU A N 1
ATOM 750 C CA . GLU A 1 94 ? -8.212 1.552 0.148 1.00 95.81 94 GLU A CA 1
ATOM 751 C C . GLU A 1 94 ? -7.291 2.413 -0.730 1.00 95.81 94 GLU A C 1
ATOM 753 O O . GLU A 1 94 ? -7.059 2.072 -1.892 1.00 95.81 94 GLU A O 1
ATOM 758 N N . GLU A 1 95 ? -6.676 3.448 -0.154 1.00 93.19 95 GLU A N 1
ATOM 759 C CA . GLU A 1 95 ? -5.670 4.282 -0.820 1.00 93.19 95 GLU A CA 1
ATOM 760 C C . GLU A 1 95 ? -4.452 3.455 -1.259 1.00 93.19 95 GLU A C 1
ATOM 762 O O . GLU A 1 95 ? -4.045 3.516 -2.420 1.00 93.19 95 GLU A O 1
ATOM 767 N N . THR A 1 96 ? -3.913 2.618 -0.368 1.00 93.19 96 THR A N 1
ATOM 768 C CA . THR A 1 96 ? -2.750 1.766 -0.666 1.00 93.19 96 THR A CA 1
ATOM 769 C C . THR A 1 96 ? -3.044 0.778 -1.794 1.00 93.19 96 THR A C 1
ATOM 771 O O . THR A 1 96 ? -2.207 0.560 -2.671 1.00 93.19 96 THR A O 1
ATOM 774 N N . VAL A 1 97 ? -4.236 0.172 -1.801 1.00 95.50 97 VAL A N 1
ATOM 775 C CA . VAL A 1 97 ? -4.665 -0.734 -2.875 1.00 95.50 97 VAL A CA 1
ATOM 776 C C . VAL A 1 97 ? -4.826 0.020 -4.193 1.00 95.50 97 VAL A C 1
ATOM 778 O O . VAL A 1 97 ? -4.432 -0.514 -5.228 1.00 95.50 97 VAL A O 1
ATOM 781 N N . SER A 1 98 ? -5.364 1.243 -4.167 1.00 96.19 98 SER A N 1
ATOM 782 C CA . SER A 1 98 ? -5.485 2.080 -5.365 1.00 96.19 98 SER A CA 1
ATOM 783 C C . SER A 1 98 ? -4.114 2.389 -5.962 1.00 96.19 98 SER A C 1
ATOM 785 O O . SER A 1 98 ? -3.865 2.027 -7.108 1.00 96.19 98 SER A O 1
ATOM 787 N N . VAL A 1 99 ? -3.197 2.951 -5.163 1.00 96.50 99 VAL A N 1
ATOM 788 C CA . VAL A 1 99 ? -1.830 3.288 -5.601 1.00 96.50 99 VAL A CA 1
ATOM 789 C C . VAL A 1 99 ? -1.111 2.055 -6.140 1.00 96.50 99 VAL A C 1
ATOM 791 O O . VAL A 1 99 ? -0.469 2.110 -7.186 1.00 96.50 99 VAL A O 1
ATOM 794 N N . ARG A 1 100 ? -1.254 0.912 -5.463 1.00 96.19 100 ARG A N 1
ATOM 795 C CA . ARG A 1 100 ? -0.672 -0.350 -5.921 1.00 96.19 100 ARG A CA 1
ATOM 796 C C . ARG A 1 100 ? -1.180 -0.753 -7.304 1.00 96.19 100 ARG A C 1
ATOM 798 O O . ARG A 1 100 ? -0.370 -1.190 -8.112 1.00 96.19 100 ARG A O 1
ATOM 805 N N . ASN A 1 101 ? -2.487 -0.676 -7.551 1.00 96.88 101 ASN A N 1
ATOM 806 C CA . ASN A 1 101 ? -3.058 -1.072 -8.839 1.00 96.88 101 ASN A CA 1
ATOM 807 C C . ASN A 1 101 ? -2.596 -0.130 -9.957 1.00 96.88 101 ASN A C 1
ATOM 809 O O . ASN A 1 101 ? -2.180 -0.611 -11.007 1.00 96.88 101 ASN A O 1
ATOM 813 N N . ASP A 1 102 ? -2.597 1.180 -9.698 1.00 97.25 102 ASP A N 1
ATOM 814 C CA . ASP A 1 102 ? -2.134 2.187 -10.657 1.00 97.25 102 ASP A CA 1
ATOM 815 C C . ASP A 1 102 ? -0.654 1.961 -11.024 1.00 97.25 102 ASP A C 1
ATOM 817 O O . ASP A 1 102 ? -0.262 2.061 -12.187 1.00 97.25 102 ASP A O 1
ATOM 821 N N . LEU A 1 103 ? 0.179 1.602 -10.041 1.00 97.81 103 LEU A N 1
ATOM 822 C CA . LEU A 1 103 ? 1.602 1.327 -10.252 1.00 97.81 103 LEU A CA 1
ATOM 823 C C . LEU A 1 103 ? 1.891 -0.049 -10.866 1.00 97.81 103 LEU A C 1
ATOM 825 O O . LEU A 1 103 ? 2.904 -0.199 -11.548 1.00 97.81 103 LEU A O 1
ATOM 829 N N . ASP A 1 104 ? 1.028 -1.045 -10.653 1.00 97.44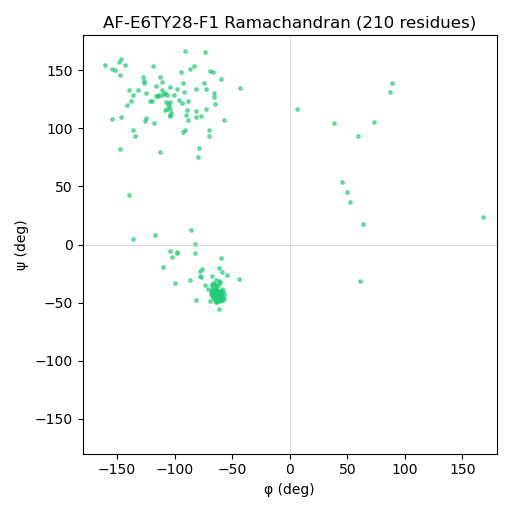 104 ASP A N 1
ATOM 830 C CA . ASP A 1 104 ? 1.101 -2.338 -11.349 1.00 97.44 104 ASP A CA 1
ATOM 831 C C . ASP A 1 104 ? 0.759 -2.166 -12.839 1.00 97.44 104 ASP A C 1
ATOM 833 O O . ASP A 1 104 ? 1.458 -2.702 -13.700 1.00 97.44 104 ASP A O 1
ATOM 837 N N . GLU A 1 105 ? -0.245 -1.338 -13.156 1.00 97.75 105 GLU A N 1
ATOM 838 C CA . GLU A 1 105 ? -0.578 -0.951 -14.533 1.00 97.75 105 GLU A CA 1
ATOM 839 C C . GLU A 1 105 ? 0.562 -0.150 -15.181 1.00 97.75 105 GLU A C 1
ATOM 841 O O . GLU A 1 105 ? 1.013 -0.500 -16.272 1.00 97.75 105 GLU A O 1
ATOM 846 N N . LEU A 1 106 ? 1.118 0.847 -14.481 1.00 98.19 106 LEU A N 1
ATOM 847 C CA . LEU A 1 106 ? 2.274 1.606 -14.969 1.00 98.19 106 LEU A CA 1
ATOM 848 C C . LEU A 1 106 ? 3.499 0.709 -15.210 1.00 98.19 106 LEU A C 1
ATOM 850 O O . LEU A 1 106 ? 4.212 0.878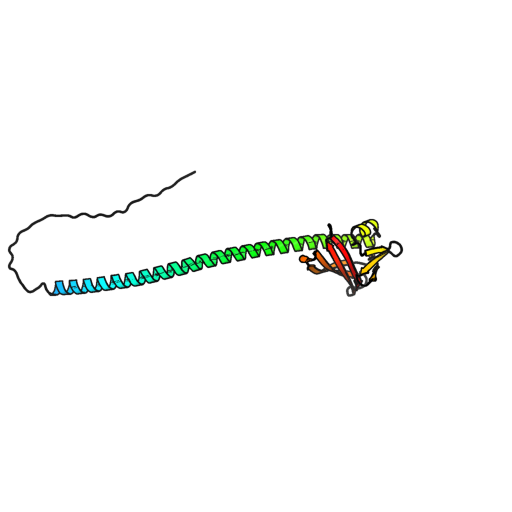 -16.199 1.00 98.19 106 LEU A O 1
ATOM 854 N N . ALA A 1 107 ? 3.758 -0.257 -14.325 1.00 97.94 107 ALA A N 1
ATOM 855 C CA . ALA A 1 107 ? 4.837 -1.220 -14.514 1.00 97.94 107 ALA A CA 1
ATOM 856 C C . ALA A 1 107 ? 4.605 -2.095 -15.753 1.00 97.94 107 ALA A C 1
ATOM 858 O O . ALA A 1 107 ? 5.538 -2.309 -16.531 1.00 97.94 107 ALA A O 1
ATOM 859 N N . ALA A 1 108 ? 3.375 -2.574 -15.960 1.00 96.88 108 ALA A N 1
ATOM 860 C CA . ALA A 1 108 ? 3.008 -3.330 -17.152 1.00 96.88 108 ALA A CA 1
ATOM 861 C C . ALA A 1 108 ? 3.233 -2.506 -18.429 1.00 96.88 108 ALA A C 1
ATOM 863 O O . ALA A 1 108 ? 3.887 -2.992 -19.354 1.00 96.88 108 ALA A O 1
ATOM 864 N N . ASP A 1 109 ? 2.785 -1.250 -18.448 1.00 98.06 109 ASP A N 1
ATOM 865 C CA . ASP A 1 109 ? 3.003 -0.333 -19.565 1.00 98.06 109 ASP A CA 1
ATOM 866 C C . ASP A 1 109 ? 4.491 -0.087 -19.838 1.00 98.06 109 ASP A C 1
ATOM 868 O O . ASP A 1 109 ? 4.912 -0.071 -20.994 1.00 98.06 109 ASP A O 1
ATOM 872 N N . ILE A 1 110 ? 5.310 0.086 -18.794 1.00 98.06 110 ILE A N 1
ATOM 873 C CA . ILE A 1 110 ? 6.764 0.239 -18.936 1.00 98.06 110 ILE A CA 1
ATOM 874 C C . ILE A 1 110 ? 7.362 -1.003 -19.592 1.00 98.06 110 ILE A C 1
ATOM 876 O O . ILE A 1 110 ? 8.173 -0.876 -20.510 1.00 98.06 110 ILE A O 1
ATOM 880 N N . PHE A 1 111 ? 6.970 -2.198 -19.149 1.00 96.88 111 PHE A N 1
ATOM 881 C CA . PHE A 1 111 ? 7.489 -3.424 -19.736 1.00 96.88 111 PHE A CA 1
ATOM 882 C C . PHE A 1 111 ? 7.052 -3.610 -21.196 1.00 96.88 111 PHE A C 1
ATOM 884 O O . PHE A 1 111 ? 7.867 -4.023 -22.017 1.00 96.88 111 PHE A O 1
ATOM 891 N N . ILE A 1 112 ? 5.807 -3.265 -21.538 1.00 96.88 112 ILE A N 1
ATOM 892 C CA . ILE A 1 112 ? 5.324 -3.262 -22.928 1.00 96.88 112 ILE A CA 1
ATOM 893 C C . ILE A 1 112 ? 6.111 -2.240 -23.757 1.00 96.88 112 ILE A C 1
ATOM 895 O O . ILE A 1 112 ? 6.589 -2.557 -24.840 1.00 96.88 112 ILE A O 1
ATOM 899 N N . ALA A 1 113 ? 6.322 -1.031 -23.235 1.00 98.06 113 ALA A N 1
ATOM 900 C CA . ALA A 1 113 ? 7.080 0.008 -23.921 1.00 98.06 113 ALA A CA 1
ATOM 901 C C . ALA A 1 113 ? 8.558 -0.367 -24.129 1.00 98.06 113 ALA A C 1
ATOM 903 O O . ALA A 1 113 ? 9.157 0.071 -25.109 1.00 98.06 113 ALA A O 1
ATOM 904 N N . MET A 1 114 ? 9.153 -1.165 -23.237 1.00 97.31 114 MET A N 1
ATOM 905 C CA . MET A 1 114 ? 10.489 -1.738 -23.439 1.00 97.31 114 MET A CA 1
ATOM 906 C C . MET A 1 114 ? 10.502 -2.761 -24.578 1.00 97.31 114 MET A C 1
ATOM 908 O O . MET A 1 114 ? 11.404 -2.713 -25.409 1.00 97.31 114 MET A O 1
ATOM 912 N N . ASP A 1 115 ? 9.513 -3.654 -24.631 1.00 96.56 115 ASP A N 1
ATOM 913 C CA . ASP A 1 115 ? 9.397 -4.675 -25.680 1.00 96.56 115 ASP A CA 1
ATOM 914 C C . ASP A 1 115 ? 9.135 -4.059 -27.066 1.00 96.56 115 ASP A C 1
ATOM 916 O O . ASP A 1 115 ? 9.746 -4.452 -28.057 1.00 96.56 115 ASP A O 1
ATOM 920 N N . GLU A 1 116 ? 8.292 -3.026 -27.126 1.00 97.44 116 GLU A N 1
ATOM 921 C CA . GLU A 1 116 ? 7.965 -2.287 -28.354 1.00 97.44 116 GLU A CA 1
ATOM 922 C C . GLU A 1 116 ? 8.999 -1.206 -28.727 1.00 97.44 116 GLU A C 1
ATOM 924 O O . GLU A 1 116 ? 8.810 -0.480 -29.705 1.00 97.44 116 GLU A O 1
ATOM 929 N N . GLU A 1 117 ? 10.066 -1.050 -27.937 1.00 97.31 117 GLU A N 1
ATOM 930 C CA . GLU A 1 117 ? 11.072 0.015 -28.075 1.00 97.31 117 GLU A CA 1
ATOM 931 C C . GLU A 1 117 ? 10.464 1.437 -28.144 1.00 97.31 117 GLU A C 1
ATOM 933 O O . GLU A 1 117 ? 10.950 2.343 -28.831 1.00 97.31 117 GLU A O 1
ATOM 938 N N . ASN A 1 118 ? 9.385 1.681 -27.395 1.00 98.25 118 ASN A N 1
ATOM 939 C CA . ASN A 1 118 ? 8.691 2.965 -27.349 1.00 98.25 118 ASN A CA 1
ATOM 940 C C . ASN A 1 118 ? 9.416 3.973 -26.441 1.00 98.25 118 ASN A C 1
ATOM 942 O O . ASN A 1 118 ? 8.985 4.304 -25.332 1.00 98.25 118 ASN A O 1
ATOM 946 N N . HIS A 1 119 ? 10.525 4.513 -26.942 1.00 98.12 119 HIS A N 1
ATOM 947 C CA . HIS A 1 119 ? 11.368 5.446 -26.192 1.00 98.12 119 HIS A CA 1
ATOM 948 C C . HIS A 1 119 ? 10.647 6.737 -25.781 1.00 98.12 119 HIS A C 1
ATOM 950 O O . HIS A 1 119 ? 10.958 7.289 -24.732 1.00 98.12 119 HIS A O 1
ATOM 956 N N . ILE A 1 120 ? 9.684 7.216 -26.580 1.00 98.06 120 ILE A N 1
ATOM 957 C CA . ILE A 1 120 ? 8.932 8.447 -26.276 1.00 98.06 120 ILE A CA 1
ATOM 958 C C . ILE A 1 120 ? 8.071 8.246 -25.027 1.00 98.06 120 ILE A C 1
ATOM 960 O O . ILE A 1 120 ? 7.994 9.135 -24.181 1.00 98.06 120 ILE A O 1
ATOM 964 N N . TYR A 1 121 ? 7.417 7.086 -24.911 1.00 98.31 121 TYR A N 1
ATOM 965 C CA . TYR A 1 121 ? 6.661 6.751 -23.711 1.00 98.31 121 TYR A CA 1
ATOM 966 C C . TYR A 1 121 ? 7.594 6.628 -22.506 1.00 98.31 121 TYR A C 1
ATOM 968 O O . TYR A 1 121 ? 7.343 7.270 -21.488 1.00 98.31 121 TYR A O 1
ATOM 976 N N . LEU A 1 122 ? 8.690 5.872 -22.646 1.00 98.12 122 LEU A N 1
ATOM 977 C CA . LEU A 1 122 ? 9.658 5.655 -21.569 1.00 98.12 122 LEU A CA 1
ATOM 978 C C . LEU A 1 122 ? 10.228 6.978 -21.039 1.00 98.12 122 LEU A C 1
ATOM 980 O O . LEU A 1 122 ? 10.213 7.193 -19.835 1.00 98.12 122 LEU A O 1
ATOM 984 N N . GLU A 1 123 ? 10.627 7.906 -21.913 1.00 97.94 123 GLU A N 1
ATOM 985 C CA . GLU A 1 123 ? 11.137 9.236 -21.528 1.00 97.94 123 GLU A CA 1
ATOM 986 C C . GLU A 1 123 ? 10.136 10.069 -20.711 1.00 97.94 123 GLU A C 1
ATOM 988 O O . GLU A 1 123 ? 10.544 10.967 -19.981 1.00 97.94 123 GLU A O 1
ATOM 993 N N . ARG A 1 124 ? 8.832 9.792 -20.820 1.00 97.56 124 ARG A N 1
ATOM 994 C CA . ARG A 1 124 ? 7.787 10.502 -20.070 1.00 97.56 124 ARG A CA 1
ATOM 995 C C . ARG A 1 124 ? 7.529 9.904 -18.687 1.00 97.56 124 ARG A C 1
ATOM 997 O O . ARG A 1 124 ? 7.087 10.631 -17.803 1.00 97.56 124 ARG A O 1
ATOM 1004 N N . VAL A 1 125 ? 7.727 8.596 -18.530 1.00 97.75 125 VAL A N 1
ATOM 1005 C CA . VAL A 1 125 ? 7.364 7.858 -17.306 1.00 97.75 125 VAL A CA 1
ATOM 1006 C C . VAL A 1 125 ? 8.555 7.551 -16.406 1.00 97.75 125 VAL A C 1
ATOM 1008 O O . VAL A 1 125 ? 8.364 7.123 -15.271 1.00 97.75 125 VAL A O 1
ATOM 1011 N N . VAL A 1 126 ? 9.782 7.753 -16.882 1.00 97.88 126 VAL A N 1
ATOM 1012 C CA . VAL A 1 126 ? 10.979 7.662 -16.042 1.00 97.88 126 VAL A CA 1
ATOM 1013 C C . VAL A 1 126 ? 11.274 8.994 -15.350 1.00 97.88 126 VAL A C 1
ATOM 1015 O O . VAL A 1 126 ? 10.925 10.064 -15.846 1.00 97.88 126 VAL A O 1
ATOM 1018 N N . GLY A 1 127 ? 11.900 8.919 -14.180 1.00 97.06 127 GLY A N 1
ATOM 1019 C CA . GLY A 1 127 ? 12.379 10.068 -13.425 1.00 97.06 127 GLY A CA 1
ATOM 1020 C C . GLY A 1 127 ? 13.622 10.692 -14.050 1.00 97.06 127 GLY A C 1
ATOM 1021 O O . GLY A 1 127 ? 14.305 10.085 -14.876 1.00 97.06 127 GLY A O 1
ATOM 1022 N N . ASP A 1 128 ? 13.952 11.902 -13.603 1.00 95.88 128 ASP A N 1
ATOM 1023 C CA . ASP A 1 128 ? 15.057 12.709 -14.140 1.00 95.88 128 ASP A CA 1
ATOM 1024 C C . ASP A 1 128 ? 16.435 12.042 -13.978 1.00 95.88 128 ASP A C 1
ATOM 1026 O O . ASP A 1 128 ? 17.401 12.378 -14.668 1.00 95.88 128 ASP A O 1
ATOM 1030 N N . ASN A 1 129 ? 16.542 11.082 -13.061 1.00 95.88 129 ASN A N 1
ATOM 1031 C CA . ASN A 1 129 ? 17.756 10.323 -12.816 1.00 95.88 129 ASN A CA 1
ATOM 1032 C C . ASN A 1 129 ? 17.947 9.144 -13.792 1.00 95.88 129 ASN A C 1
ATOM 1034 O O . ASN A 1 129 ? 19.020 8.537 -13.796 1.00 95.88 129 ASN A O 1
ATOM 1038 N N . ILE A 1 130 ? 16.959 8.829 -14.635 1.00 97.12 130 ILE A N 1
ATOM 1039 C CA . ILE A 1 130 ? 17.040 7.773 -15.645 1.00 97.12 130 ILE A CA 1
ATOM 1040 C C . ILE A 1 130 ? 17.118 8.388 -17.044 1.00 97.12 130 ILE A C 1
ATOM 1042 O O . ILE A 1 130 ? 16.301 9.208 -17.446 1.00 97.12 130 ILE A O 1
ATOM 1046 N N . THR A 1 131 ? 18.090 7.946 -17.838 1.00 97.50 131 THR A N 1
ATOM 1047 C CA . THR A 1 131 ? 18.218 8.304 -19.254 1.00 97.50 131 THR A CA 1
ATOM 1048 C C . THR A 1 131 ? 17.868 7.115 -20.141 1.00 97.50 131 THR A C 1
ATOM 1050 O O . THR A 1 131 ? 18.404 6.020 -19.975 1.00 97.50 131 THR A O 1
ATOM 1053 N N . VAL A 1 132 ? 17.004 7.336 -21.132 1.00 98.00 132 VAL A N 1
ATOM 1054 C CA . VAL A 1 132 ? 16.646 6.323 -22.130 1.00 98.00 132 VAL A CA 1
ATOM 1055 C C . VAL A 1 132 ? 17.716 6.264 -23.226 1.00 98.00 132 VAL A C 1
ATOM 1057 O O . VAL A 1 132 ? 17.842 7.178 -24.042 1.00 98.00 132 VAL A O 1
ATOM 1060 N N . ASN A 1 133 ? 18.495 5.182 -23.274 1.00 97.50 133 ASN A N 1
ATOM 1061 C CA . ASN A 1 133 ? 19.508 4.967 -24.303 1.00 97.50 133 ASN A CA 1
ATOM 1062 C C . ASN A 1 133 ? 18.924 4.169 -25.473 1.00 97.50 133 ASN A C 1
ATOM 1064 O O . ASN A 1 133 ? 18.875 2.939 -25.459 1.00 97.50 133 ASN A O 1
ATOM 1068 N N . ARG A 1 134 ? 18.509 4.903 -26.507 1.00 97.25 134 ARG A N 1
ATOM 1069 C CA . ARG A 1 134 ? 17.854 4.357 -27.704 1.00 97.25 134 ARG A CA 1
ATOM 1070 C C . ARG A 1 134 ? 18.766 3.487 -28.571 1.00 97.25 134 ARG A C 1
ATOM 1072 O O . ARG A 1 134 ? 18.283 2.635 -29.297 1.00 97.25 134 ARG A O 1
ATOM 1079 N N . ALA A 1 135 ? 20.079 3.723 -28.539 1.00 96.88 135 ALA A N 1
ATOM 1080 C CA . ALA A 1 135 ? 21.022 2.998 -29.393 1.00 96.88 135 ALA A CA 1
ATOM 1081 C C . ALA A 1 135 ? 21.304 1.579 -28.880 1.00 96.88 135 ALA A C 1
ATOM 1083 O O . ALA A 1 135 ? 21.650 0.698 -29.662 1.00 96.88 135 ALA A O 1
ATOM 1084 N N . GLU A 1 136 ? 21.180 1.383 -27.568 1.00 96.62 136 GLU A N 1
ATOM 1085 C CA . GLU A 1 136 ? 21.517 0.134 -26.883 1.00 96.62 136 GLU A CA 1
ATOM 1086 C C . GLU A 1 136 ? 20.295 -0.513 -26.212 1.00 96.62 136 GLU A C 1
ATOM 1088 O O . GLU A 1 136 ? 20.462 -1.475 -25.469 1.00 96.62 136 GLU A O 1
ATOM 1093 N N . SER A 1 137 ? 19.088 0.015 -26.456 1.00 97.06 137 SER A N 1
ATOM 1094 C CA . SER A 1 137 ? 17.816 -0.461 -25.888 1.00 97.06 137 SER A CA 1
ATOM 1095 C C . SER A 1 137 ? 17.918 -0.728 -24.380 1.00 97.06 137 SER A C 1
ATOM 1097 O O . SER A 1 137 ? 17.658 -1.827 -23.888 1.00 97.06 137 SER A O 1
ATOM 1099 N N . GLN A 1 138 ? 18.369 0.287 -23.635 1.00 97.25 138 GLN A N 1
ATOM 1100 C CA . GLN A 1 138 ? 18.554 0.203 -22.186 1.00 97.25 138 GLN A CA 1
ATOM 1101 C C . GLN A 1 138 ? 18.194 1.505 -21.468 1.00 97.25 138 GLN A C 1
ATOM 1103 O O . GLN A 1 138 ? 18.268 2.600 -22.031 1.00 97.25 138 GLN A O 1
ATOM 1108 N N . LEU A 1 139 ? 17.829 1.387 -20.194 1.00 97.56 139 LEU A N 1
ATOM 1109 C CA . LEU A 1 139 ? 17.725 2.510 -19.271 1.00 97.56 139 LEU A CA 1
ATOM 1110 C C . LEU A 1 139 ? 19.056 2.677 -18.534 1.00 97.56 139 LEU A C 1
ATOM 1112 O O . LEU A 1 139 ? 19.610 1.709 -18.016 1.00 97.56 139 LEU A O 1
ATOM 1116 N N . LEU A 1 140 ? 19.566 3.904 -18.487 1.00 96.94 140 LEU A N 1
ATOM 1117 C CA . LEU A 1 140 ? 20.752 4.274 -17.721 1.00 96.94 140 LEU A CA 1
ATOM 1118 C C . LEU A 1 140 ? 20.306 5.008 -16.462 1.00 96.94 140 LEU A C 1
ATOM 1120 O O . LEU A 1 140 ? 19.761 6.103 -16.554 1.00 96.94 140 LEU A O 1
ATOM 1124 N N . ILE A 1 141 ? 20.518 4.404 -15.301 1.00 96.44 141 ILE A N 1
ATOM 1125 C CA . ILE A 1 141 ? 20.031 4.895 -14.012 1.00 96.44 141 ILE A CA 1
ATOM 1126 C C . ILE A 1 141 ? 21.207 5.509 -13.263 1.00 96.44 141 ILE A C 1
ATOM 1128 O O . ILE A 1 141 ? 22.162 4.805 -12.925 1.00 96.44 141 ILE A O 1
ATOM 1132 N N . ASN A 1 142 ? 21.130 6.810 -13.000 1.00 94.56 142 ASN A N 1
ATOM 1133 C CA . ASN A 1 142 ? 22.110 7.534 -12.204 1.00 94.56 142 ASN A CA 1
ATOM 1134 C C . ASN A 1 142 ? 21.706 7.475 -10.728 1.00 94.56 142 ASN A C 1
ATOM 1136 O O . ASN A 1 142 ? 20.674 8.019 -10.335 1.00 94.56 142 ASN A O 1
ATOM 1140 N N . ASP A 1 143 ? 22.532 6.832 -9.908 1.00 87.00 143 ASP A N 1
ATOM 1141 C CA . ASP A 1 143 ? 22.407 6.908 -8.454 1.00 87.00 143 ASP A CA 1
ATOM 1142 C C . ASP A 1 143 ? 23.088 8.184 -7.924 1.00 87.00 143 ASP A C 1
ATOM 1144 O O . ASP A 1 143 ? 24.052 8.698 -8.498 1.00 87.00 143 ASP A O 1
ATOM 1148 N N . SER A 1 144 ? 22.616 8.656 -6.775 1.00 81.00 144 SER A N 1
ATOM 1149 C CA . SER A 1 144 ? 23.187 9.721 -5.943 1.00 81.00 144 SER A CA 1
ATOM 1150 C C . SER A 1 144 ? 24.711 9.624 -5.754 1.00 81.00 144 SER A C 1
ATOM 1152 O O . SER A 1 144 ? 25.403 10.639 -5.660 1.00 81.00 144 SER A O 1
ATOM 1154 N N . ASN A 1 145 ? 25.260 8.408 -5.782 1.00 83.56 145 ASN A N 1
ATOM 1155 C CA . ASN A 1 145 ? 26.690 8.125 -5.666 1.00 83.56 145 ASN A CA 1
ATOM 1156 C C . ASN A 1 145 ? 27.466 8.193 -6.997 1.00 83.56 145 ASN A C 1
ATOM 1158 O O . ASN A 1 145 ? 28.614 7.756 -7.057 1.00 83.56 145 ASN A O 1
ATOM 1162 N N . SER A 1 146 ? 26.869 8.729 -8.068 1.00 78.69 146 SER A N 1
ATOM 1163 C CA . SER A 1 146 ? 27.453 8.797 -9.422 1.00 78.69 146 SER A CA 1
ATOM 1164 C C . SER A 1 146 ? 27.716 7.435 -10.085 1.00 78.69 146 SER A C 1
ATOM 1166 O O . SER A 1 146 ? 28.476 7.357 -11.052 1.00 78.69 146 SER A O 1
ATOM 1168 N N . PHE A 1 147 ? 27.098 6.356 -9.594 1.00 81.00 147 PHE A N 1
ATOM 1169 C CA . PHE A 1 147 ? 27.092 5.076 -10.300 1.00 81.00 147 PHE A CA 1
ATOM 1170 C C . PHE A 1 147 ? 26.010 5.085 -11.374 1.00 81.00 147 PHE A C 1
ATOM 1172 O O . PHE A 1 147 ? 24.877 5.487 -11.114 1.00 81.00 147 PHE A O 1
ATOM 1179 N N . VAL A 1 148 ? 26.375 4.619 -12.568 1.00 87.75 148 VAL A N 1
ATOM 1180 C CA . VAL A 1 148 ? 25.442 4.422 -13.676 1.00 87.75 148 VAL A CA 1
ATOM 1181 C C . VAL A 1 148 ? 25.160 2.932 -13.781 1.00 87.75 148 VAL A C 1
ATOM 1183 O O . VAL A 1 148 ? 26.050 2.152 -14.125 1.00 87.75 148 VAL A O 1
ATOM 1186 N N . TYR A 1 149 ? 23.932 2.539 -13.465 1.00 92.25 149 TYR A N 1
ATOM 1187 C CA . TYR A 1 149 ? 23.452 1.181 -13.691 1.00 92.25 149 TYR A CA 1
ATOM 1188 C C . TYR A 1 149 ? 22.774 1.116 -15.052 1.00 92.25 149 TYR A C 1
ATOM 1190 O O . TYR A 1 149 ? 22.031 2.024 -15.420 1.00 92.25 149 TYR A O 1
ATOM 1198 N N . SER A 1 150 ? 23.015 0.043 -15.797 1.00 94.31 150 SER A N 1
ATOM 1199 C CA . SER A 1 150 ? 22.242 -0.248 -16.995 1.00 94.31 150 SER A CA 1
ATOM 1200 C C . SER A 1 150 ? 21.153 -1.265 -16.689 1.00 94.31 150 SER A C 1
ATOM 1202 O O . SER A 1 150 ? 21.394 -2.297 -16.063 1.00 94.31 150 SER A O 1
ATOM 1204 N N . PHE A 1 151 ? 19.952 -0.977 -17.170 1.00 96.44 151 PHE A N 1
ATOM 1205 C CA . PHE A 1 151 ? 18.829 -1.895 -17.164 1.00 96.44 151 PHE A CA 1
ATOM 1206 C C . PHE A 1 151 ? 18.432 -2.171 -18.620 1.00 96.44 151 PHE A C 1
ATOM 1208 O O . PHE A 1 151 ? 17.864 -1.286 -19.269 1.00 96.44 151 PHE A O 1
ATOM 1215 N N . PRO A 1 152 ? 18.774 -3.345 -19.177 1.00 96.50 152 PRO A N 1
ATOM 1216 C CA . PRO A 1 152 ? 18.427 -3.676 -20.553 1.00 96.50 152 PRO A CA 1
ATOM 1217 C C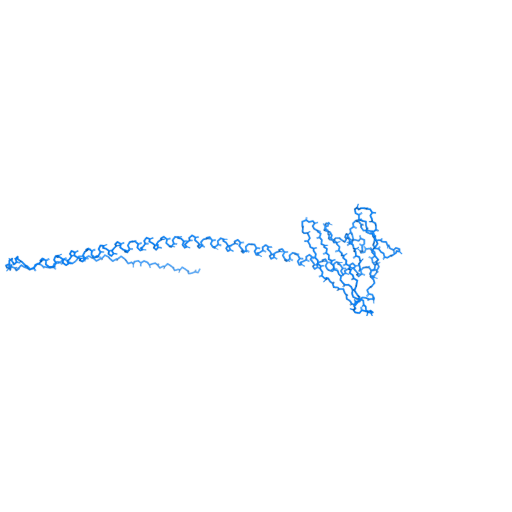 . PRO A 1 152 ? 16.911 -3.821 -20.700 1.00 96.50 152 PRO A C 1
ATOM 1219 O O . PRO A 1 152 ? 16.227 -4.246 -19.766 1.00 96.50 152 PRO A O 1
ATOM 1222 N N . TYR A 1 153 ? 16.387 -3.488 -21.877 1.00 96.19 153 TYR A N 1
ATOM 1223 C CA . TYR A 1 153 ? 14.981 -3.723 -22.180 1.00 96.19 153 TYR A CA 1
ATOM 1224 C C . TYR A 1 153 ? 14.647 -5.205 -22.087 1.00 96.19 153 TYR A C 1
ATOM 1226 O O . TYR A 1 153 ? 15.434 -6.087 -22.442 1.00 96.19 153 TYR A O 1
ATOM 1234 N N . ILE A 1 154 ? 13.452 -5.463 -21.580 1.00 92.38 154 ILE A N 1
ATOM 1235 C CA . ILE A 1 154 ? 12.937 -6.806 -21.394 1.00 92.38 154 ILE A CA 1
ATOM 1236 C C . ILE A 1 154 ? 12.115 -7.167 -22.625 1.00 92.38 154 ILE A C 1
ATOM 1238 O O . ILE A 1 154 ? 11.138 -6.491 -22.921 1.00 92.38 154 ILE A O 1
ATOM 1242 N N . SER A 1 155 ? 12.495 -8.249 -23.305 1.00 91.38 155 SER A N 1
ATOM 1243 C CA . SER A 1 155 ? 11.715 -8.788 -24.422 1.00 91.38 155 SER A CA 1
ATOM 1244 C C . SER A 1 155 ? 10.660 -9.780 -23.929 1.00 91.38 155 SER A C 1
ATOM 1246 O O . SER A 1 155 ? 10.981 -10.793 -23.290 1.00 91.38 155 SER A O 1
ATOM 1248 N N . MET A 1 156 ? 9.401 -9.503 -24.262 1.00 89.06 156 MET A N 1
ATOM 1249 C CA . MET A 1 156 ? 8.224 -10.277 -23.871 1.00 89.06 156 MET A CA 1
ATOM 1250 C C . MET A 1 156 ? 8.061 -11.574 -24.654 1.00 89.06 156 MET A C 1
ATOM 1252 O O . MET A 1 156 ? 7.467 -12.513 -24.128 1.00 89.06 156 MET A O 1
ATOM 1256 N N . ASP A 1 157 ? 8.670 -11.698 -25.836 1.00 88.56 157 ASP A N 1
ATOM 1257 C CA . ASP A 1 157 ? 8.629 -12.919 -26.660 1.00 88.56 157 ASP A CA 1
ATOM 1258 C C . ASP A 1 157 ? 9.094 -14.180 -25.909 1.00 88.56 157 ASP A C 1
ATOM 1260 O O . ASP A 1 157 ? 8.705 -15.307 -26.228 1.00 88.56 157 ASP A O 1
ATOM 1264 N N . THR A 1 158 ? 9.947 -14.005 -24.897 1.00 84.38 158 THR A N 1
ATOM 1265 C CA . THR A 1 158 ? 10.515 -15.104 -24.101 1.00 84.38 158 THR A CA 1
ATOM 1266 C C . THR A 1 158 ? 9.792 -15.345 -22.773 1.00 84.38 158 THR A C 1
ATOM 1268 O O . THR A 1 158 ? 10.080 -16.332 -22.079 1.00 84.38 158 THR A O 1
ATOM 1271 N N . ILE A 1 159 ? 8.845 -14.474 -22.420 1.00 88.06 159 ILE A N 1
ATOM 1272 C CA . ILE A 1 159 ? 8.193 -14.409 -21.114 1.00 88.06 159 ILE A CA 1
ATOM 1273 C C . ILE A 1 159 ? 6.823 -15.082 -21.187 1.00 88.06 159 ILE A C 1
ATOM 1275 O O . ILE A 1 159 ? 5.994 -14.779 -22.034 1.00 88.06 159 ILE A O 1
ATOM 1279 N N . ASN A 1 160 ? 6.561 -16.000 -20.257 1.00 87.56 160 ASN A N 1
ATOM 1280 C CA . ASN A 1 160 ? 5.245 -16.623 -20.125 1.00 87.56 160 ASN A CA 1
ATOM 1281 C C . ASN A 1 160 ? 4.277 -15.732 -19.343 1.00 87.56 160 ASN A C 1
ATOM 1283 O O . ASN A 1 160 ? 3.115 -15.599 -19.714 1.00 87.56 160 ASN A O 1
ATOM 1287 N N . TYR A 1 161 ? 4.734 -15.219 -18.199 1.00 89.75 161 TYR A N 1
ATOM 1288 C CA . TYR A 1 161 ? 3.979 -14.301 -17.356 1.00 89.75 161 TYR A CA 1
ATOM 1289 C C . TYR A 1 161 ? 4.917 -13.546 -16.410 1.00 89.75 161 TYR A C 1
ATOM 1291 O O . TYR A 1 161 ? 5.985 -14.041 -16.028 1.00 89.75 161 TYR A O 1
ATOM 1299 N N . VAL A 1 162 ? 4.466 -12.364 -16.001 1.00 92.88 162 VAL A N 1
ATOM 1300 C CA . VAL A 1 162 ? 5.075 -11.529 -14.965 1.00 92.88 162 VAL A CA 1
ATOM 1301 C C . VAL A 1 162 ? 4.137 -11.521 -13.763 1.00 92.88 162 VAL A C 1
ATOM 1303 O O . VAL A 1 162 ? 2.917 -11.499 -13.921 1.00 92.88 162 VAL A O 1
ATOM 1306 N N . ARG A 1 163 ? 4.687 -11.593 -12.551 1.00 94.00 163 ARG A N 1
ATOM 1307 C CA . ARG A 1 163 ? 3.899 -11.514 -11.317 1.00 94.00 163 ARG A CA 1
ATOM 1308 C C . ARG A 1 163 ? 4.583 -10.616 -10.301 1.00 94.00 163 ARG A C 1
ATOM 1310 O O . ARG A 1 163 ? 5.726 -10.884 -9.938 1.00 94.00 163 ARG A O 1
ATOM 1317 N N . GLN A 1 164 ? 3.846 -9.655 -9.753 1.00 95.88 164 GLN A N 1
ATOM 1318 C CA . GLN A 1 164 ? 4.254 -8.938 -8.549 1.00 95.88 164 GLN A CA 1
ATOM 1319 C C . GLN A 1 164 ? 4.300 -9.907 -7.352 1.00 95.88 164 GLN A C 1
ATOM 1321 O O . GLN A 1 164 ? 3.304 -10.564 -7.023 1.00 95.88 164 GLN A O 1
ATOM 1326 N N . SER A 1 165 ? 5.467 -10.046 -6.725 1.00 95.88 165 SER A N 1
ATOM 1327 C CA . SER A 1 165 ? 5.673 -10.921 -5.564 1.00 95.88 165 SER A CA 1
ATOM 1328 C C . SER A 1 165 ? 5.653 -10.175 -4.238 1.00 95.88 165 SER A C 1
ATOM 1330 O O . SER A 1 165 ? 5.232 -10.744 -3.236 1.00 95.88 165 SER A O 1
ATOM 1332 N N . GLU A 1 166 ? 6.132 -8.935 -4.231 1.00 96.88 166 GLU A N 1
ATOM 1333 C CA . GLU A 1 166 ? 6.316 -8.121 -3.032 1.00 96.88 166 GLU A CA 1
ATOM 1334 C C . GLU A 1 166 ? 6.200 -6.646 -3.412 1.00 96.88 166 GLU A C 1
ATOM 1336 O O . GLU A 1 166 ? 6.525 -6.273 -4.542 1.00 96.88 166 GLU A O 1
ATOM 1341 N N . TYR A 1 167 ? 5.733 -5.826 -2.479 1.00 97.06 167 TYR A N 1
ATOM 1342 C CA . TYR A 1 167 ? 5.744 -4.380 -2.608 1.00 97.06 167 TYR A CA 1
ATOM 1343 C C . TYR A 1 167 ? 5.905 -3.728 -1.236 1.00 97.06 167 TYR A C 1
ATOM 1345 O O . TYR A 1 167 ? 5.571 -4.333 -0.216 1.00 97.06 167 TYR A O 1
ATOM 1353 N N . ASP A 1 168 ? 6.394 -2.497 -1.243 1.00 97.19 168 ASP A N 1
ATOM 1354 C CA . ASP A 1 168 ? 6.545 -1.628 -0.086 1.00 97.19 168 ASP A CA 1
ATOM 1355 C C . ASP A 1 168 ? 6.154 -0.204 -0.490 1.00 97.19 168 ASP A C 1
ATOM 1357 O O . ASP A 1 168 ? 6.558 0.268 -1.557 1.00 97.19 168 ASP A O 1
ATOM 1361 N N . TYR A 1 169 ? 5.341 0.459 0.331 1.00 96.56 169 TYR A N 1
ATOM 1362 C CA . TYR A 1 169 ? 4.880 1.820 0.073 1.00 96.56 169 TYR A CA 1
ATOM 1363 C C . TYR A 1 169 ? 5.211 2.714 1.264 1.00 96.56 169 TYR A C 1
ATOM 1365 O O . TYR A 1 169 ? 4.584 2.618 2.318 1.00 96.56 169 TYR A O 1
ATOM 1373 N N . ASN A 1 170 ? 6.178 3.608 1.073 1.00 96.06 170 ASN A N 1
ATOM 1374 C CA . ASN A 1 170 ? 6.485 4.665 2.018 1.00 96.06 170 ASN A CA 1
ATOM 1375 C C . ASN A 1 170 ? 5.670 5.915 1.661 1.00 96.06 170 ASN A C 1
ATOM 1377 O O . ASN A 1 170 ? 6.047 6.684 0.774 1.00 96.06 170 ASN A O 1
ATOM 1381 N N . LYS A 1 171 ? 4.551 6.113 2.364 1.00 92.75 171 LYS A N 1
ATOM 1382 C CA . LYS A 1 171 ? 3.650 7.255 2.157 1.00 92.75 171 LYS A CA 1
ATOM 1383 C C . LYS A 1 171 ? 4.294 8.597 2.513 1.00 92.75 171 LYS A C 1
ATOM 1385 O O . LYS A 1 171 ? 4.019 9.588 1.849 1.00 92.75 171 LYS A O 1
ATOM 1390 N N . ASP A 1 172 ? 5.164 8.631 3.522 1.00 94.69 172 ASP A N 1
ATOM 1391 C CA . ASP A 1 172 ? 5.799 9.876 3.973 1.00 94.69 172 ASP A CA 1
ATOM 1392 C C . ASP A 1 172 ? 6.755 10.441 2.914 1.00 94.69 172 ASP A C 1
ATOM 1394 O O . ASP A 1 172 ? 6.863 11.655 2.743 1.00 94.69 172 ASP A O 1
ATOM 1398 N N . GLU A 1 173 ? 7.421 9.553 2.175 1.00 95.94 173 GLU A N 1
ATOM 1399 C CA . GLU A 1 173 ? 8.351 9.909 1.098 1.00 95.94 173 GLU A CA 1
ATOM 1400 C C . GLU A 1 173 ? 7.700 9.847 -0.294 1.00 95.94 173 GLU A C 1
ATOM 1402 O O . GLU A 1 173 ? 8.309 10.261 -1.273 1.00 95.94 173 GLU A O 1
ATOM 1407 N N . ASN A 1 174 ? 6.460 9.356 -0.393 1.00 96.44 174 ASN A N 1
ATOM 1408 C CA . ASN A 1 174 ? 5.791 8.991 -1.646 1.00 96.44 174 ASN A CA 1
ATOM 1409 C C . ASN A 1 174 ? 6.652 8.093 -2.551 1.00 96.44 174 ASN A C 1
ATOM 1411 O O . ASN A 1 174 ? 6.743 8.301 -3.763 1.00 96.44 174 ASN A O 1
ATOM 1415 N N . ILE A 1 175 ? 7.276 7.080 -1.948 1.00 97.50 175 ILE A N 1
ATOM 1416 C CA . ILE A 1 175 ? 8.109 6.099 -2.644 1.00 97.50 175 ILE A CA 1
ATOM 1417 C C . ILE A 1 175 ? 7.415 4.746 -2.606 1.00 97.50 175 ILE A C 1
ATOM 1419 O O . ILE A 1 175 ? 7.051 4.245 -1.542 1.00 97.50 175 ILE A O 1
ATOM 1423 N N . PHE A 1 176 ? 7.276 4.119 -3.767 1.00 98.12 176 PHE A N 1
ATOM 1424 C CA . PHE A 1 176 ? 6.710 2.785 -3.903 1.00 98.12 176 PHE A CA 1
ATOM 1425 C C . PHE A 1 176 ? 7.715 1.856 -4.568 1.00 98.12 176 PHE A C 1
ATOM 1427 O O . PHE A 1 176 ? 8.169 2.107 -5.681 1.00 98.12 176 PHE A O 1
ATOM 1434 N N . THR A 1 177 ? 8.051 0.751 -3.914 1.00 98.25 177 THR A N 1
ATOM 1435 C CA . THR A 1 177 ? 8.948 -0.266 -4.467 1.00 98.25 177 THR A CA 1
ATOM 1436 C C . THR A 1 177 ? 8.179 -1.555 -4.686 1.00 98.25 177 THR A C 1
ATOM 1438 O O . THR A 1 177 ? 7.556 -2.068 -3.765 1.00 98.25 177 THR A O 1
ATOM 1441 N N . ALA A 1 178 ? 8.246 -2.118 -5.890 1.00 98.12 178 ALA A N 1
ATOM 1442 C CA . ALA A 1 178 ? 7.636 -3.399 -6.217 1.00 98.12 178 ALA A CA 1
ATOM 1443 C C . ALA A 1 178 ? 8.640 -4.365 -6.833 1.00 98.12 178 ALA A C 1
ATOM 1445 O O . ALA A 1 178 ? 9.467 -4.007 -7.671 1.00 98.12 178 ALA A O 1
ATOM 1446 N N . LYS A 1 179 ? 8.519 -5.627 -6.432 1.00 98.31 179 LYS A N 1
ATOM 1447 C CA . LYS A 1 179 ? 9.297 -6.746 -6.942 1.00 98.31 179 LYS A CA 1
ATOM 1448 C C . LYS A 1 179 ? 8.425 -7.610 -7.840 1.00 98.31 179 LYS A C 1
ATOM 1450 O O . LYS A 1 179 ? 7.355 -8.073 -7.438 1.00 98.31 179 LYS A O 1
ATOM 1455 N N . TYR A 1 180 ? 8.935 -7.875 -9.029 1.00 97.38 180 TYR A N 1
ATOM 1456 C CA . TYR A 1 180 ? 8.325 -8.673 -10.073 1.00 97.38 180 TYR A CA 1
ATOM 1457 C C . TYR A 1 180 ? 9.174 -9.910 -10.342 1.00 97.38 180 TYR A C 1
ATOM 1459 O O . TYR A 1 180 ? 10.398 -9.846 -10.444 1.00 97.38 180 TYR A O 1
ATOM 1467 N N . LEU A 1 181 ? 8.502 -11.046 -10.481 1.00 95.31 181 LEU A N 1
ATOM 1468 C CA . LEU A 1 181 ? 9.097 -12.301 -10.911 1.00 95.31 181 LEU A CA 1
ATOM 1469 C C . LEU A 1 181 ? 8.676 -12.562 -12.353 1.00 95.31 181 LEU A C 1
ATOM 1471 O O . LEU A 1 181 ? 7.481 -12.664 -12.650 1.00 95.31 181 LEU A O 1
ATOM 1475 N N . ILE A 1 182 ? 9.664 -12.684 -13.231 1.00 93.56 182 ILE A N 1
ATOM 1476 C CA . ILE A 1 182 ? 9.480 -12.912 -14.662 1.00 93.56 182 ILE A CA 1
ATOM 1477 C C . ILE A 1 182 ? 9.817 -14.368 -14.970 1.00 93.56 182 ILE A C 1
ATOM 1479 O O . ILE A 1 182 ? 10.945 -14.808 -14.749 1.00 93.56 182 ILE A O 1
ATOM 1483 N N . TYR A 1 183 ? 8.846 -15.121 -15.487 1.00 91.06 183 TYR A N 1
ATOM 1484 C CA . TYR A 1 183 ? 9.001 -16.547 -15.781 1.00 91.06 183 TYR A CA 1
ATOM 1485 C C . TYR A 1 183 ? 9.180 -16.775 -17.281 1.00 91.06 183 TYR A C 1
ATOM 1487 O O . TYR A 1 183 ? 8.301 -16.428 -18.069 1.00 91.06 183 TYR A O 1
ATOM 1495 N N . GLN A 1 184 ? 10.283 -17.411 -17.678 1.00 87.94 184 GLN A N 1
ATOM 1496 C CA . GLN A 1 184 ? 10.612 -17.639 -19.088 1.00 87.94 184 GLN A CA 1
ATOM 1497 C C . GLN A 1 184 ? 10.149 -19.016 -19.596 1.00 87.94 184 GLN A C 1
ATOM 1499 O O . GLN A 1 184 ? 10.124 -20.007 -18.859 1.00 87.94 184 GLN A O 1
ATOM 1504 N N . SER A 1 185 ? 9.800 -19.090 -20.885 1.00 71.56 185 SER A N 1
ATOM 1505 C CA . SER A 1 185 ? 9.195 -20.274 -21.526 1.00 71.56 185 SER A CA 1
ATOM 1506 C C . SER A 1 185 ? 10.057 -21.539 -21.493 1.00 71.56 185 SER A C 1
ATOM 1508 O O . SER A 1 185 ? 9.544 -22.653 -21.365 1.00 71.56 185 SER A O 1
ATOM 1510 N N . ALA A 1 186 ? 11.380 -21.380 -21.538 1.00 69.69 186 ALA A N 1
ATOM 1511 C CA . ALA A 1 186 ? 12.304 -22.493 -21.732 1.00 69.69 186 ALA A CA 1
ATOM 1512 C C . ALA A 1 186 ? 12.551 -23.350 -20.477 1.00 69.69 186 ALA A C 1
ATOM 1514 O O . ALA A 1 186 ? 12.957 -24.506 -20.608 1.00 69.69 186 ALA A O 1
ATOM 1515 N N . ASN A 1 187 ? 12.329 -22.826 -19.263 1.00 70.38 187 ASN A N 1
ATOM 1516 C CA . ASN A 1 187 ? 12.668 -23.552 -18.040 1.00 70.38 187 ASN A CA 1
ATOM 1517 C C . ASN A 1 187 ? 11.809 -23.107 -16.846 1.00 70.38 187 ASN A C 1
ATOM 1519 O O . ASN A 1 187 ? 12.011 -22.036 -16.284 1.00 70.38 187 ASN A O 1
ATOM 1523 N N . LYS A 1 188 ? 10.873 -23.962 -16.410 1.00 62.47 188 LYS A N 1
ATOM 1524 C CA . LYS A 1 188 ? 9.887 -23.649 -15.350 1.00 62.47 188 LYS A CA 1
ATOM 1525 C C . LYS A 1 188 ? 10.490 -23.287 -13.982 1.00 62.47 188 LYS A C 1
ATOM 1527 O O . LYS A 1 188 ? 9.752 -22.845 -13.110 1.00 62.47 188 LYS A O 1
ATOM 1532 N N . ALA A 1 189 ? 11.789 -23.509 -13.779 1.00 68.50 189 ALA A N 1
ATOM 1533 C CA . ALA A 1 189 ? 12.486 -23.248 -12.521 1.00 68.50 189 ALA A CA 1
ATOM 1534 C C . ALA A 1 189 ? 13.365 -21.984 -12.537 1.00 68.50 189 ALA A C 1
ATOM 1536 O O . ALA A 1 189 ? 13.915 -21.636 -11.496 1.00 68.50 189 ALA A O 1
ATOM 1537 N N . GLN A 1 190 ? 13.516 -21.312 -13.684 1.00 77.81 190 GLN A N 1
ATOM 1538 C CA . GLN A 1 190 ? 14.319 -20.097 -13.791 1.00 77.81 190 GLN A CA 1
ATOM 1539 C C . GLN A 1 190 ? 13.387 -18.892 -13.921 1.00 77.81 190 GLN A C 1
ATOM 1541 O O . GLN A 1 190 ? 12.615 -18.789 -14.874 1.00 77.81 190 GLN A O 1
ATOM 1546 N N . PHE A 1 191 ? 13.447 -18.007 -12.932 1.00 84.44 191 PHE A N 1
ATOM 1547 C CA . PHE A 1 191 ? 12.795 -16.708 -12.968 1.00 84.44 191 PHE A CA 1
ATOM 1548 C C . PHE A 1 191 ? 13.857 -15.621 -12.862 1.00 84.44 191 PHE A C 1
ATOM 1550 O O . PHE A 1 191 ? 14.930 -15.849 -12.303 1.00 84.44 191 PHE A O 1
ATOM 1557 N N . GLN A 1 192 ? 13.543 -14.457 -13.408 1.00 91.69 192 GLN A N 1
ATOM 1558 C CA . GLN A 1 192 ? 14.322 -13.245 -13.218 1.00 91.69 192 GLN A CA 1
ATOM 1559 C C . GLN A 1 192 ? 13.582 -12.342 -12.238 1.00 91.69 192 GLN A C 1
ATOM 1561 O O . GLN A 1 192 ? 12.359 -12.201 -12.330 1.00 91.69 192 GLN A O 1
ATOM 1566 N N . GLU A 1 193 ? 14.308 -11.774 -11.280 1.00 95.50 193 GLU A N 1
ATOM 1567 C CA . GLU A 1 193 ? 13.739 -10.838 -10.317 1.00 95.50 193 GLU A CA 1
ATOM 1568 C C . GLU A 1 193 ? 13.992 -9.414 -10.810 1.00 95.50 193 GLU A C 1
ATOM 1570 O O . GLU A 1 193 ? 15.129 -9.020 -11.066 1.00 95.50 193 GLU A O 1
ATOM 1575 N N . VAL A 1 194 ? 12.925 -8.633 -10.943 1.00 96.88 194 VAL A N 1
ATOM 1576 C CA . VAL A 1 194 ? 12.990 -7.218 -11.306 1.00 96.88 194 VAL A CA 1
ATOM 1577 C C . VAL A 1 194 ? 12.382 -6.407 -10.177 1.00 96.88 194 VAL A C 1
ATOM 1579 O O . VAL A 1 194 ? 11.241 -6.629 -9.797 1.00 96.88 194 VAL A O 1
ATOM 1582 N N . THR A 1 195 ? 13.135 -5.465 -9.629 1.00 98.00 195 THR A N 1
ATOM 1583 C CA . THR A 1 195 ? 12.643 -4.508 -8.637 1.00 98.00 195 THR A CA 1
ATOM 1584 C C . THR A 1 195 ? 12.516 -3.147 -9.299 1.00 98.00 195 THR A C 1
ATOM 1586 O O . THR A 1 195 ? 13.500 -2.647 -9.840 1.00 98.00 195 THR A O 1
ATOM 1589 N N . LEU A 1 196 ? 11.319 -2.568 -9.264 1.00 98.25 196 LEU A N 1
ATOM 1590 C CA . LEU A 1 196 ? 11.028 -1.222 -9.744 1.00 98.25 196 LEU A CA 1
ATOM 1591 C C . LEU A 1 196 ? 10.719 -0.327 -8.544 1.00 98.25 196 LEU A C 1
ATOM 1593 O O . LEU A 1 196 ? 9.927 -0.711 -7.683 1.00 98.25 196 LEU A O 1
ATOM 1597 N N . THR A 1 197 ? 11.319 0.856 -8.506 1.00 98.12 197 THR A N 1
ATOM 1598 C CA . THR A 1 197 ? 11.026 1.889 -7.511 1.00 98.12 197 THR A CA 1
ATOM 1599 C C . THR A 1 197 ? 10.456 3.104 -8.219 1.00 98.12 197 THR A C 1
ATOM 1601 O O . THR A 1 197 ? 11.053 3.614 -9.170 1.00 98.12 197 THR A O 1
ATOM 1604 N N . PHE A 1 198 ? 9.306 3.551 -7.738 1.00 98.44 198 PHE A N 1
ATOM 1605 C CA . PHE A 1 198 ? 8.570 4.702 -8.219 1.00 98.44 198 PHE A CA 1
ATOM 1606 C C . PHE A 1 198 ? 8.572 5.797 -7.161 1.00 98.44 198 PHE A C 1
ATOM 1608 O O . PHE A 1 198 ? 8.488 5.513 -5.967 1.00 98.44 198 PHE A O 1
ATOM 1615 N N . GLU A 1 199 ? 8.629 7.037 -7.617 1.00 97.94 199 GLU A N 1
ATOM 1616 C CA . GLU A 1 199 ? 8.524 8.234 -6.788 1.00 97.94 199 GLU A CA 1
ATOM 1617 C C . GLU A 1 199 ? 7.428 9.126 -7.370 1.00 97.94 199 GLU A C 1
ATOM 1619 O O . GLU A 1 199 ? 7.286 9.232 -8.595 1.00 97.94 199 GLU A O 1
ATOM 1624 N N . TYR A 1 200 ? 6.617 9.726 -6.502 1.00 97.31 200 TYR A N 1
ATOM 1625 C CA . TYR A 1 200 ? 5.583 10.661 -6.926 1.00 97.31 200 TYR A CA 1
ATOM 1626 C C . TYR A 1 200 ? 6.123 12.094 -6.952 1.00 97.31 200 TYR A C 1
ATOM 1628 O O . TYR A 1 200 ? 6.351 12.703 -5.908 1.00 97.31 200 TYR A O 1
ATOM 1636 N N . ASP A 1 201 ? 6.246 12.655 -8.155 1.00 94.38 201 ASP A N 1
ATOM 1637 C CA . ASP A 1 201 ? 6.578 14.063 -8.395 1.00 94.38 201 ASP A CA 1
ATOM 1638 C C . ASP A 1 201 ? 5.632 14.622 -9.465 1.00 94.38 201 ASP A C 1
ATOM 1640 O O . ASP A 1 201 ? 5.832 14.424 -10.667 1.00 94.38 201 ASP A O 1
ATOM 1644 N N . GLU A 1 202 ? 4.525 15.219 -9.010 1.00 94.50 202 GLU A N 1
ATOM 1645 C CA . GLU A 1 202 ? 3.312 15.563 -9.780 1.00 94.50 202 GLU A CA 1
ATOM 1646 C C . GLU A 1 202 ? 2.583 14.362 -10.414 1.00 94.50 202 GLU A C 1
ATOM 1648 O O . GLU A 1 202 ? 1.360 14.386 -10.537 1.00 94.50 202 GLU A O 1
ATOM 1653 N N . ASN A 1 203 ? 3.320 13.319 -10.799 1.00 96.88 203 ASN A N 1
ATOM 1654 C CA . ASN A 1 203 ? 2.873 12.018 -11.273 1.00 96.88 203 ASN A CA 1
ATOM 1655 C C . ASN A 1 203 ? 3.879 10.950 -10.815 1.00 96.88 203 ASN A C 1
ATOM 1657 O O . ASN A 1 203 ? 5.044 11.250 -10.550 1.00 96.88 203 ASN A O 1
ATOM 1661 N N . TRP A 1 204 ? 3.449 9.691 -10.777 1.00 98.06 204 TRP A N 1
ATOM 1662 C CA . TRP A 1 204 ? 4.346 8.569 -10.515 1.00 98.06 204 TRP A CA 1
ATOM 1663 C C . TRP A 1 204 ? 5.361 8.392 -11.646 1.00 98.06 204 TRP A C 1
ATOM 1665 O O . TRP A 1 204 ? 4.983 8.262 -12.813 1.00 98.06 204 TRP A O 1
ATOM 1675 N N . LYS A 1 205 ? 6.648 8.357 -11.290 1.00 98.12 205 LYS A N 1
ATOM 1676 C CA . LYS A 1 205 ? 7.757 8.135 -12.222 1.00 98.12 205 LYS A CA 1
ATOM 1677 C C . LYS A 1 205 ? 8.653 7.002 -11.743 1.00 98.12 205 LYS A C 1
ATOM 1679 O O . LYS A 1 205 ? 8.891 6.852 -10.549 1.00 98.12 205 LYS A O 1
ATOM 1684 N N . LEU A 1 206 ? 9.183 6.219 -12.679 1.00 98.19 206 LEU A N 1
ATOM 1685 C CA . LEU A 1 206 ? 10.176 5.183 -12.398 1.00 98.19 206 LEU A CA 1
ATOM 1686 C C . LEU A 1 206 ? 11.528 5.837 -12.087 1.00 98.19 206 LEU A C 1
ATOM 1688 O O . LEU A 1 206 ? 12.119 6.448 -12.971 1.00 98.19 206 LEU A O 1
ATOM 1692 N N . VAL A 1 207 ? 12.042 5.666 -10.871 1.00 97.44 207 VAL A N 1
ATOM 1693 C CA . VAL A 1 207 ? 13.325 6.248 -10.431 1.00 97.44 207 VAL A CA 1
ATOM 1694 C C . VAL A 1 207 ? 14.422 5.206 -10.237 1.00 97.44 207 VAL A C 1
ATOM 1696 O O . VAL A 1 207 ? 15.603 5.532 -10.303 1.00 97.44 207 VAL A O 1
ATOM 1699 N N . ALA A 1 208 ? 14.084 3.928 -10.075 1.00 96.81 208 ALA A N 1
ATOM 1700 C CA . ALA A 1 208 ? 15.081 2.863 -10.122 1.00 96.81 208 ALA A CA 1
ATOM 1701 C C . ALA A 1 208 ? 14.508 1.572 -10.698 1.00 96.81 208 ALA A C 1
ATOM 1703 O O . ALA A 1 208 ? 13.350 1.231 -10.471 1.00 96.81 208 ALA A O 1
ATOM 1704 N N . ALA A 1 209 ? 15.348 0.828 -11.414 1.00 96.69 209 ALA A N 1
ATOM 1705 C CA . ALA A 1 209 ? 15.047 -0.510 -11.896 1.00 96.69 209 ALA A CA 1
ATOM 1706 C C . ALA A 1 209 ? 16.275 -1.405 -11.699 1.00 96.69 209 ALA A C 1
ATOM 1708 O O . ALA A 1 209 ? 17.373 -1.096 -12.162 1.00 96.69 209 ALA A O 1
ATOM 1709 N N . ILE A 1 210 ? 16.103 -2.513 -10.983 1.00 95.44 210 ILE A N 1
ATOM 1710 C CA . ILE A 1 210 ? 17.177 -3.452 -10.651 1.00 95.44 210 ILE A CA 1
ATOM 1711 C C . ILE A 1 210 ? 16.758 -4.836 -11.120 1.00 95.44 210 ILE A C 1
ATOM 1713 O O . ILE A 1 210 ? 15.666 -5.295 -10.805 1.00 95.44 210 ILE A O 1
ATOM 1717 N N . MET A 1 211 ? 17.645 -5.510 -11.842 1.00 93.69 211 MET A N 1
ATOM 1718 C CA . MET A 1 211 ? 17.442 -6.864 -12.344 1.00 93.69 211 MET A CA 1
ATOM 1719 C C . MET A 1 211 ? 18.446 -7.806 -11.672 1.00 93.69 211 MET A C 1
ATOM 1721 O O . MET A 1 211 ? 19.642 -7.506 -11.649 1.00 93.69 211 MET A O 1
ATOM 1725 N N . ARG A 1 212 ? 17.963 -8.911 -11.100 1.00 89.44 212 ARG A N 1
ATOM 1726 C CA . ARG A 1 212 ? 18.763 -9.934 -10.410 1.00 89.44 212 ARG A CA 1
ATOM 1727 C C . ARG A 1 212 ? 18.522 -11.323 -10.986 1.00 89.44 212 ARG A C 1
ATOM 1729 O O . ARG A 1 212 ? 17.371 -11.622 -11.384 1.00 89.44 212 ARG A O 1
#

Sequence (212 aa):
MKRVFLSACFAFTVLLVACSNEQTNGAVDYLEDTDDIETLIERNQSLAAQVTNLQEENEQLSSQMENLSSENIELKDDIFNYRQQLLELRDEIEETVSVRNDLDELAADIFIAMDEENHIYLERVVGDNITVNRAESQLLINDSNSFVYSFPYISMDTINYVRQSEYDYNKDENIFTAKYLIYQSANKAQFQEVTLTFEYDENWKLVAAIMR

pLDDT: mean 85.75, std 19.3, range [36.38, 98.44]

Foldseek 3Di:
DDDDDDDDDDDDDDDDDDDDDDDDDDDPPPDDCVVVVVVVVVVVVVVVVVVVVVVVVVVVVVVVVVVVVVVVVVVVVVVVVVVVVVVVVVVVVVVVVVVVVVVVVVVVVCLVCLQVVVQVVQVVQADPQWDQDSVQSWIWGQDPVRDTDTDHRDHCVFFPDKDWDDKDADPVQQKIKIWIWTAGDPDRPDTKIKIWMWHDDVHTHTRDIDID

Nearest PDB structures (foldseek):
  2qiy-assembly1_A  TM=5.404E-01  e=4.786E-01  Saccharomyces cerevisiae
  8ow1-assembly1_P  TM=6.584E-01  e=6.335E-01  Saccharomyces cerevisiae
  2qiy-assembly1_B  TM=4.352E-01  e=5.663E-01  Saccharomyces cerevisiae
  8ow1-assembly1_PP  TM=6.508E-01  e=1.945E+00  Saccharomyces cerevisiae
  2jox-assembly1_A  TM=4.606E-01  e=4.267E+00  Homo sapiens

Radius of gyration: 44.67 Å; Cα contacts (8 Å, |Δi|>4): 205; chains: 1; bounding box: 100×39×113 Å

Organism: Evansella cellulosilytica (strain ATCC 21833 / DSM 2522 / FERM P-1141 / JCM 9156 / N-4) (NCBI:txid649639)